Protein AF-A0A946UD25-F1 (afdb_monomer_lite)

Sequence (261 aa):
MRRPYACAVVVLTLLAVSVPAVGLDMLSGDGWRSWRVAAVGNVGDLCCYDWNAGNATRKPCDLDRRSGGYGSAGTPAAAPETMQIYALLDGGKPVRVHTFSASCPVTSTGEIDDLGRIDETDSVAWLQRQVSEEPVLNGQLLAAISVHGGDYSRDVLVRFAEQHESLQTRKDALFWLGQFRGAETMPTLERIAYDDPDGGMRQHALFILSQLPNEAGIDSLIAVVGNRDFRYEDRKNALFWLAQSNSDRALEFLAALLSSD

Radius of gyration: 23.69 Å; chains: 1; bounding box: 84×59×59 Å

Secondary structure (DSSP, 8-state):
--PPPP---------------TTSGGGSSSEEEEEEEEBPTT----EEEEEETTEEEEE-EETTSS---EE--SS-PPPPSEEEEEEEEETTEEEEEEEEETTS-EE-SS-EEEEEE--HHHHHHHHHHHHHH-GGGHHHHHHHHHHB-SHHHHHHHHHHHHH-S-HHHHHHHHHHHHHHHTTTTHHHHHHHHHH-S-HHHHHHHHHHHHT-GGGTTHHHHHHHHH-TTS-HHHHHHHHHHHHH---HHHHHHHHHHHH--

pLDDT: mean 87.09, std 16.41, range [39.62, 98.75]

Foldseek 3Di:
DDDDDDDDDPDPPPPPPPPDLVFQVVLQDAFKEKEKFFWQQQAAQFAFWDDDPLDTHGDAAEQVDPDGDTGDPPDRDHHARMKMKMFGDDSSAGPDIDIGRPPHHYDYPTDYHYPYYDYLLSLLVSLLVNVVVPVVCLLRSLLNLLGHDDDNSVVSLLCQLQPPPDPVSVLSSLLSCLPRPCLVCVVSLLCQLAPPPDPVSVLSSLVSLLPHPPNNSLVSLLVQLVDPVGDPVSNVSSLVSLVVHPDPVSVVSVVVVVVDD

Structure (mmCIF, N/CA/C/O backbone):
data_AF-A0A946UD25-F1
#
_entry.id   AF-A0A946UD25-F1
#
loop_
_atom_site.group_PDB
_atom_site.id
_atom_site.type_symbol
_atom_site.label_atom_id
_atom_site.label_alt_id
_atom_site.label_comp_id
_atom_site.label_asym_id
_atom_site.label_entity_id
_atom_site.label_seq_id
_atom_site.pdbx_PDB_ins_code
_atom_site.Cartn_x
_atom_site.Cartn_y
_atom_site.Cartn_z
_atom_site.occupancy
_atom_site.B_iso_or_equiv
_atom_site.auth_seq_id
_atom_site.auth_comp_id
_atom_site.auth_asym_id
_atom_site.auth_atom_id
_atom_site.pdbx_PDB_model_num
ATOM 1 N N . MET A 1 1 ? -56.905 -47.249 -25.952 1.00 45.22 1 MET A N 1
ATOM 2 C CA . MET A 1 1 ? -56.395 -46.984 -24.588 1.00 45.22 1 MET A CA 1
ATOM 3 C C . MET A 1 1 ? -54.997 -46.385 -24.682 1.00 45.22 1 MET A C 1
ATOM 5 O O . MET A 1 1 ? -54.061 -47.114 -24.972 1.00 45.22 1 MET A O 1
ATOM 9 N N . ARG A 1 2 ? -54.848 -45.070 -24.492 1.00 39.62 2 ARG A N 1
ATOM 10 C CA . ARG A 1 2 ? -53.564 -44.404 -24.212 1.00 39.62 2 ARG A CA 1
ATOM 11 C C . ARG A 1 2 ? -53.866 -43.248 -23.256 1.00 39.62 2 ARG A C 1
ATOM 13 O O . ARG A 1 2 ? -54.681 -42.396 -23.590 1.00 39.62 2 ARG A O 1
ATOM 20 N N . ARG A 1 3 ? -53.300 -43.288 -22.048 1.00 42.22 3 ARG A N 1
ATOM 21 C CA . ARG A 1 3 ? -53.390 -42.204 -21.056 1.00 42.22 3 ARG A CA 1
ATOM 22 C C . ARG A 1 3 ? -52.295 -41.171 -21.361 1.00 42.22 3 ARG A C 1
ATOM 24 O O . ARG A 1 3 ? -51.183 -41.602 -21.662 1.00 42.22 3 ARG A O 1
ATOM 31 N N . PRO A 1 4 ? -52.559 -39.856 -21.288 1.00 52.06 4 PRO A N 1
ATOM 32 C CA . PRO A 1 4 ? -51.501 -38.861 -21.384 1.00 52.06 4 PRO A CA 1
ATOM 33 C C . PRO A 1 4 ? -50.759 -38.757 -20.044 1.00 52.06 4 PRO A C 1
ATOM 35 O O . PRO A 1 4 ? -51.374 -38.744 -18.978 1.00 52.06 4 PRO A O 1
ATOM 38 N N . TYR A 1 5 ? -49.431 -38.713 -20.111 1.00 44.81 5 TYR A N 1
ATOM 39 C CA . TYR A 1 5 ? -48.551 -38.466 -18.972 1.00 44.81 5 TYR A CA 1
ATOM 40 C C . TYR A 1 5 ? -48.483 -36.956 -18.718 1.00 44.81 5 TYR A C 1
ATOM 42 O O . TYR A 1 5 ? -48.176 -36.190 -19.629 1.00 44.81 5 TYR A O 1
ATOM 50 N N . ALA A 1 6 ? -48.779 -36.531 -17.491 1.00 48.28 6 ALA A N 1
ATOM 51 C CA . ALA A 1 6 ? -48.563 -35.161 -17.044 1.00 48.28 6 ALA A CA 1
ATOM 52 C C . ALA A 1 6 ? -47.099 -35.005 -16.597 1.00 48.28 6 ALA A C 1
ATOM 54 O O . ALA A 1 6 ? -46.671 -35.660 -15.647 1.00 48.28 6 ALA A O 1
ATOM 55 N N . CYS A 1 7 ? -46.333 -34.151 -17.279 1.00 43.88 7 CYS A N 1
ATOM 56 C CA . CYS A 1 7 ? -45.024 -33.702 -16.805 1.00 43.88 7 CYS A CA 1
ATOM 57 C C . CYS A 1 7 ? -45.222 -32.726 -15.640 1.00 43.88 7 CYS A C 1
ATOM 59 O O . CYS A 1 7 ? -45.694 -31.608 -15.840 1.00 43.88 7 CYS A O 1
ATOM 61 N N . ALA A 1 8 ? -44.858 -33.140 -14.427 1.00 45.44 8 ALA A N 1
ATOM 62 C CA . ALA A 1 8 ? -44.757 -32.242 -13.286 1.00 45.44 8 ALA A CA 1
ATOM 63 C C . ALA A 1 8 ? -43.457 -31.431 -13.402 1.00 45.44 8 ALA A C 1
ATOM 65 O O . ALA A 1 8 ? -42.362 -31.977 -13.277 1.00 45.44 8 ALA A O 1
ATOM 66 N N . VAL A 1 9 ? -43.577 -30.131 -13.666 1.00 45.50 9 VAL A N 1
ATOM 67 C CA . VAL A 1 9 ? -42.458 -29.186 -13.583 1.00 45.50 9 VAL A CA 1
ATOM 68 C C . VAL A 1 9 ? -42.251 -28.856 -12.106 1.00 45.50 9 VAL A C 1
ATOM 70 O O . VAL A 1 9 ? -43.071 -28.174 -11.496 1.00 45.50 9 VAL A O 1
ATOM 73 N N . VAL A 1 10 ? -41.173 -29.373 -11.517 1.00 44.66 10 VAL A N 1
ATOM 74 C CA . VAL A 1 10 ? -40.739 -28.997 -10.167 1.00 44.66 10 VAL A CA 1
ATOM 75 C C . VAL A 1 10 ? -40.023 -27.654 -10.274 1.00 44.66 10 VAL A C 1
ATOM 77 O O . VAL A 1 10 ? -38.889 -27.580 -10.742 1.00 44.66 10 VAL A O 1
ATOM 80 N N . VAL A 1 11 ? -40.702 -26.580 -9.878 1.00 46.50 11 VAL A N 1
ATOM 81 C CA . VAL A 1 11 ? -40.090 -25.256 -9.731 1.00 46.50 11 VAL A CA 1
ATOM 82 C C . VAL A 1 11 ? -39.302 -25.264 -8.425 1.00 46.50 11 VAL A C 1
ATOM 84 O O . VAL A 1 11 ? -39.875 -25.176 -7.341 1.00 46.50 11 VAL A O 1
ATOM 87 N N . LEU A 1 12 ? -37.983 -25.424 -8.528 1.00 41.00 12 LEU A N 1
ATOM 88 C CA . LEU A 1 12 ? -37.071 -25.293 -7.399 1.00 41.00 12 LEU A CA 1
ATOM 89 C C . LEU A 1 12 ? -36.914 -23.794 -7.094 1.00 41.00 12 LEU A C 1
ATOM 91 O O . LEU A 1 12 ? -36.128 -23.094 -7.729 1.00 41.00 12 LEU A O 1
ATOM 95 N N . THR A 1 13 ? -37.704 -23.271 -6.160 1.00 46.41 13 THR A N 1
ATOM 96 C CA . THR A 1 13 ? -37.487 -21.929 -5.609 1.00 46.41 13 THR A CA 1
ATOM 97 C C . THR A 1 13 ? -36.177 -21.927 -4.830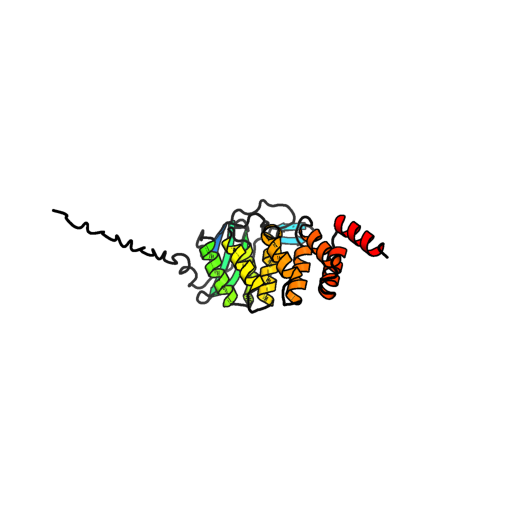 1.00 46.41 13 THR A C 1
ATOM 99 O O . THR A 1 13 ? -36.111 -22.442 -3.714 1.00 46.41 13 THR A O 1
ATOM 102 N N . LEU A 1 14 ? -35.132 -21.355 -5.430 1.00 47.22 14 LEU A N 1
ATOM 103 C CA . LEU A 1 14 ? -33.919 -20.943 -4.731 1.00 47.22 14 LEU A CA 1
ATOM 104 C C . LEU A 1 14 ? -34.317 -19.890 -3.692 1.00 47.22 14 LEU A C 1
ATOM 106 O O . LEU A 1 14 ? -34.532 -18.725 -4.020 1.00 47.22 14 LEU A O 1
ATOM 110 N N . LEU A 1 15 ? -34.459 -20.312 -2.436 1.00 42.50 15 LEU A N 1
ATOM 111 C CA . LEU A 1 15 ? -34.484 -19.391 -1.310 1.00 42.50 15 LEU A CA 1
ATOM 112 C C . LEU A 1 15 ? -33.094 -18.757 -1.238 1.00 42.50 15 LEU A C 1
ATOM 114 O O . LEU A 1 15 ? -32.128 -19.412 -0.851 1.00 42.50 15 LEU A O 1
ATOM 118 N N . ALA A 1 16 ? -32.992 -17.496 -1.653 1.00 49.72 16 ALA A N 1
ATOM 119 C CA . ALA A 1 16 ? -31.838 -16.674 -1.342 1.00 49.72 16 ALA A CA 1
ATOM 120 C C . ALA A 1 16 ? -31.783 -16.540 0.183 1.00 49.72 16 ALA A C 1
ATOM 122 O O . ALA A 1 16 ? -32.554 -15.793 0.783 1.00 49.72 16 ALA A O 1
ATOM 123 N N . VAL A 1 17 ? -30.911 -17.318 0.819 1.00 41.47 17 VAL A N 1
ATOM 124 C CA . VAL A 1 17 ? -30.557 -17.101 2.217 1.00 41.47 17 VAL A CA 1
ATOM 125 C C . VAL A 1 17 ? -29.753 -15.809 2.233 1.00 41.47 17 VAL A C 1
ATOM 127 O O . VAL A 1 17 ? -28.570 -15.798 1.903 1.00 41.47 17 VAL A O 1
ATOM 130 N N . SER A 1 18 ? -30.411 -14.695 2.546 1.00 45.22 18 SER A N 1
ATOM 131 C CA . SER A 1 18 ? -29.722 -13.469 2.919 1.00 45.22 18 SER A CA 1
ATOM 132 C C . SER A 1 18 ? -28.988 -13.761 4.222 1.00 45.22 18 SER A C 1
ATOM 134 O O . SER A 1 18 ? -29.602 -13.778 5.290 1.00 45.22 18 SER A O 1
ATOM 136 N N . VAL A 1 19 ? -27.690 -14.049 4.133 1.00 48.75 19 VAL A N 1
ATOM 137 C CA . VAL A 1 19 ? -26.807 -13.957 5.294 1.00 48.75 19 VAL A CA 1
ATOM 138 C C . VAL A 1 19 ? -26.926 -12.502 5.746 1.00 48.75 19 VAL A C 1
ATOM 140 O O . VAL A 1 19 ? -26.625 -11.610 4.948 1.00 48.75 19 VAL A O 1
ATOM 143 N N . PRO A 1 20 ? -27.467 -12.213 6.941 1.00 42.75 20 PRO A N 1
ATOM 144 C CA . PRO A 1 20 ? -27.492 -10.841 7.403 1.00 42.75 20 PRO A CA 1
ATOM 145 C C . PRO A 1 20 ? -26.036 -10.379 7.502 1.00 42.75 20 PRO A C 1
ATOM 147 O O . PRO A 1 20 ? -25.153 -11.178 7.814 1.00 42.75 20 PRO A O 1
ATOM 150 N N . ALA A 1 21 ? -25.768 -9.108 7.224 1.00 51.59 21 ALA A N 1
ATOM 151 C CA . ALA A 1 21 ? -24.471 -8.493 7.483 1.00 51.59 21 ALA A CA 1
ATOM 152 C C . ALA A 1 21 ? -24.261 -8.380 9.007 1.00 51.59 21 ALA A C 1
ATOM 154 O O . ALA A 1 21 ? -24.274 -7.294 9.568 1.00 51.59 21 ALA A O 1
ATOM 155 N N . VAL A 1 22 ? -24.144 -9.514 9.703 1.00 49.34 22 VAL A N 1
ATOM 156 C CA . VAL A 1 22 ? -24.097 -9.593 11.172 1.00 49.34 22 VAL A CA 1
ATOM 157 C C . VAL A 1 22 ? -22.776 -9.022 11.723 1.00 49.34 22 VAL A C 1
ATOM 159 O O . VAL A 1 22 ? -22.654 -8.788 12.919 1.00 49.34 22 VAL A O 1
ATOM 162 N N . GLY A 1 23 ? -21.788 -8.735 10.872 1.00 52.66 23 GLY A N 1
ATOM 163 C CA . GLY A 1 23 ? -20.449 -8.330 11.300 1.00 52.66 23 GLY A CA 1
ATOM 164 C C . GLY A 1 23 ? -20.193 -6.830 11.493 1.00 52.66 23 GLY A C 1
ATOM 165 O O . GLY A 1 23 ? -19.137 -6.490 12.010 1.00 52.66 23 GLY A O 1
ATOM 166 N N . LEU A 1 24 ? -21.077 -5.913 11.073 1.00 61.50 24 LEU A N 1
ATOM 167 C CA . LEU A 1 24 ? -20.694 -4.489 10.954 1.00 61.50 24 LEU A CA 1
ATOM 168 C C . LEU A 1 24 ? -21.528 -3.497 11.768 1.00 61.50 24 LEU A C 1
ATOM 170 O O . LEU A 1 24 ? -21.077 -2.368 11.945 1.00 61.50 24 LEU A O 1
ATOM 174 N N . ASP A 1 25 ? -22.662 -3.906 12.341 1.00 68.19 25 ASP A N 1
ATOM 175 C CA . ASP A 1 25 ? -23.406 -3.058 13.290 1.00 68.19 25 ASP A CA 1
ATOM 176 C C . ASP A 1 25 ? -22.545 -2.704 14.520 1.00 68.19 25 ASP A C 1
ATOM 178 O O . ASP A 1 25 ? -22.686 -1.642 15.112 1.00 68.19 25 ASP A O 1
ATOM 182 N N . MET A 1 26 ? -21.569 -3.547 14.871 1.00 69.81 26 MET A N 1
ATOM 183 C CA . MET A 1 26 ? -20.603 -3.263 15.940 1.00 69.81 26 MET A CA 1
ATOM 184 C C . MET A 1 26 ? -19.639 -2.103 15.628 1.00 69.81 26 MET A C 1
ATOM 186 O O . MET A 1 26 ? -19.048 -1.534 16.544 1.00 69.81 26 MET A O 1
ATOM 190 N N . LEU A 1 27 ? -19.510 -1.715 14.355 1.00 79.69 27 LEU A N 1
ATOM 191 C CA . LEU A 1 27 ? -18.702 -0.576 13.907 1.00 79.69 27 LEU A CA 1
ATOM 192 C C . LEU A 1 27 ? -19.533 0.705 13.731 1.00 79.69 27 LEU A C 1
ATOM 194 O O . LEU A 1 27 ? -19.038 1.675 13.168 1.00 79.69 27 LEU A O 1
ATOM 198 N N . SER A 1 28 ? -20.787 0.740 14.193 1.00 78.69 28 SER A N 1
ATOM 199 C CA . SER A 1 28 ? -21.616 1.952 14.134 1.00 78.69 28 SER A CA 1
ATOM 200 C C . SER A 1 28 ? -21.524 2.832 15.388 1.00 78.69 28 SER A C 1
ATOM 202 O O . SER A 1 28 ? -22.148 3.889 15.428 1.00 78.69 28 SER A O 1
ATOM 204 N N . GLY A 1 29 ? -20.820 2.384 16.434 1.00 82.69 29 GLY A N 1
ATOM 205 C CA . GLY A 1 29 ? -20.653 3.121 17.692 1.00 82.69 29 GLY A CA 1
ATOM 206 C C . GLY A 1 29 ? -19.419 4.026 17.716 1.00 82.69 29 GLY A C 1
ATOM 207 O O . GLY A 1 29 ? -18.516 3.874 16.899 1.00 82.69 29 GLY A O 1
ATOM 208 N N . ASP A 1 30 ? -19.365 4.930 18.695 1.00 92.88 30 ASP A N 1
ATOM 209 C CA . ASP A 1 30 ? -18.246 5.863 18.879 1.00 92.88 30 ASP A CA 1
ATOM 210 C C . ASP A 1 30 ? -17.103 5.254 19.704 1.00 92.88 30 ASP A C 1
ATOM 212 O O . ASP A 1 30 ? -17.296 4.327 20.503 1.00 92.88 30 ASP A O 1
ATOM 216 N N . GLY A 1 31 ? -15.912 5.835 19.567 1.00 94.75 31 GLY A N 1
ATOM 217 C CA . GLY A 1 31 ? -14.721 5.488 20.341 1.00 94.75 31 GLY A CA 1
ATOM 218 C C . GLY A 1 31 ? -13.809 4.487 19.635 1.00 94.75 31 GLY A C 1
ATOM 219 O O . GLY A 1 31 ? -13.976 4.188 18.453 1.00 94.75 31 GLY A O 1
ATOM 220 N N . TRP A 1 32 ? -12.796 3.997 20.350 1.00 96.44 32 TRP A N 1
ATOM 221 C CA . TRP A 1 32 ? -11.871 3.017 19.791 1.00 96.44 32 TRP A CA 1
ATOM 222 C C . TRP A 1 32 ? -12.552 1.660 19.638 1.00 96.44 32 TRP A C 1
ATOM 224 O O . TRP A 1 32 ? -13.138 1.130 20.583 1.00 96.44 32 TRP A O 1
ATOM 234 N N . ARG A 1 33 ? -12.446 1.097 18.438 1.00 96.12 33 ARG A N 1
ATOM 235 C CA . ARG A 1 33 ? -12.761 -0.294 18.130 1.00 96.12 33 ARG A CA 1
ATOM 236 C C . ARG A 1 33 ? -11.527 -0.986 17.601 1.00 96.12 33 ARG A C 1
ATOM 238 O O . ARG A 1 33 ? -10.736 -0.377 16.876 1.00 96.12 33 ARG A O 1
ATOM 245 N N . SER A 1 34 ? -11.379 -2.258 17.939 1.00 96.44 34 SER A N 1
ATOM 246 C CA . SER A 1 34 ? -10.346 -3.096 17.349 1.00 96.44 34 SER A CA 1
ATOM 247 C C . SER A 1 34 ? -10.891 -4.434 16.893 1.00 96.44 34 SER A C 1
ATOM 249 O O . SER A 1 34 ? -11.839 -4.949 17.471 1.00 96.44 34 SER A O 1
ATOM 251 N N . TRP A 1 35 ? -10.300 -4.996 15.843 1.00 96.94 35 TRP A N 1
ATOM 252 C CA . TRP A 1 35 ? -10.585 -6.366 15.423 1.00 96.94 35 TRP A CA 1
ATOM 253 C C . TRP A 1 35 ? -9.377 -7.017 14.750 1.00 96.94 35 TRP A C 1
ATOM 255 O O . TRP A 1 35 ? -8.462 -6.339 14.268 1.00 96.94 35 TRP A O 1
ATOM 265 N N . ARG A 1 36 ? -9.378 -8.351 14.733 1.00 97.06 36 ARG A N 1
ATOM 266 C CA . ARG A 1 36 ? -8.340 -9.196 14.137 1.00 97.06 36 ARG A CA 1
ATOM 267 C C . ARG A 1 36 ? -8.803 -9.833 12.843 1.00 97.06 36 ARG A C 1
ATOM 269 O O . ARG A 1 36 ? -9.930 -10.316 12.753 1.00 97.06 36 ARG A O 1
ATOM 276 N N . VAL A 1 37 ? -7.875 -9.919 11.899 1.00 96.62 37 VAL A N 1
ATOM 277 C CA . VAL A 1 37 ? -8.041 -10.562 10.588 1.00 96.62 37 VAL A CA 1
ATOM 278 C C . VAL A 1 37 ? -6.825 -11.428 10.277 1.00 96.62 37 VAL A C 1
ATOM 280 O O . VAL A 1 37 ? -5.738 -11.169 10.805 1.00 96.62 37 VAL A O 1
ATOM 283 N N . ALA A 1 38 ? -6.972 -12.455 9.435 1.00 96.25 38 ALA A N 1
ATOM 284 C CA . ALA A 1 38 ? -5.803 -13.151 8.905 1.00 96.25 38 ALA A CA 1
ATOM 285 C C . ALA A 1 38 ? -4.925 -12.190 8.096 1.00 96.25 38 ALA A C 1
ATOM 287 O O . ALA A 1 38 ? -5.423 -11.328 7.367 1.00 96.25 38 ALA A O 1
ATOM 288 N N . ALA A 1 39 ? -3.614 -12.357 8.219 1.00 94.12 39 ALA A N 1
ATOM 289 C CA . ALA A 1 39 ? -2.636 -11.581 7.476 1.00 94.12 39 ALA A CA 1
ATOM 290 C C . ALA A 1 39 ? -2.388 -12.149 6.068 1.00 94.12 39 ALA A C 1
ATOM 292 O O . ALA A 1 39 ? -2.510 -13.353 5.831 1.00 94.12 39 ALA A O 1
ATOM 293 N N . VAL A 1 40 ? -1.976 -11.294 5.130 1.00 91.69 40 VAL A N 1
ATOM 294 C CA . VAL A 1 40 ? -1.346 -11.738 3.877 1.00 91.69 40 VAL A CA 1
ATOM 295 C C . VAL A 1 40 ? 0.029 -12.344 4.178 1.00 91.69 40 VAL A C 1
ATOM 297 O O . VAL A 1 40 ? 0.790 -11.804 4.975 1.00 91.69 40 VAL A O 1
ATOM 300 N N . GLY A 1 41 ? 0.376 -13.457 3.526 1.00 82.12 41 GLY A N 1
ATOM 301 C CA . GLY A 1 41 ? 1.548 -14.263 3.900 1.00 82.12 41 GLY A CA 1
ATOM 302 C C . GLY A 1 41 ? 2.909 -13.558 3.823 1.00 82.12 41 GLY A C 1
ATOM 303 O O . GLY A 1 41 ? 3.848 -13.994 4.480 1.00 82.12 41 GLY A O 1
ATOM 304 N N . ASN A 1 42 ? 3.019 -12.466 3.060 1.00 76.00 42 ASN A N 1
ATOM 305 C CA . ASN A 1 42 ? 4.266 -11.714 2.877 1.00 76.00 42 ASN A CA 1
ATOM 306 C C . ASN A 1 42 ? 4.336 -10.433 3.720 1.00 76.00 42 ASN A C 1
ATOM 308 O O . ASN A 1 42 ? 5.232 -9.614 3.510 1.00 76.00 42 ASN A O 1
ATOM 312 N N . VAL A 1 43 ? 3.392 -10.213 4.639 1.00 82.50 43 VAL A N 1
ATOM 313 C CA . VAL A 1 43 ? 3.478 -9.052 5.524 1.00 82.50 43 VAL A CA 1
ATOM 314 C C . VAL A 1 43 ? 4.580 -9.286 6.561 1.00 82.50 43 VAL A C 1
ATOM 316 O O . VAL A 1 43 ? 4.655 -10.342 7.188 1.00 82.50 43 VAL A O 1
ATOM 319 N N . GLY A 1 44 ? 5.476 -8.312 6.719 1.00 81.69 44 GLY A N 1
ATOM 320 C CA . GLY A 1 44 ? 6.444 -8.312 7.817 1.00 81.69 44 GLY A CA 1
ATOM 321 C C . GLY A 1 44 ? 5.771 -8.009 9.158 1.00 81.69 44 GLY A C 1
ATOM 322 O O . GLY A 1 44 ? 4.592 -7.664 9.212 1.00 81.69 44 GLY A O 1
ATOM 323 N N . ASP A 1 45 ? 6.525 -8.087 10.255 1.00 83.56 45 ASP A N 1
ATOM 324 C CA . ASP A 1 45 ? 6.021 -7.644 11.559 1.00 83.56 45 ASP A CA 1
ATOM 325 C C . ASP A 1 45 ? 5.886 -6.111 11.575 1.00 83.56 45 ASP A C 1
ATOM 327 O O . ASP A 1 45 ? 6.877 -5.384 11.665 1.00 83.56 45 ASP A O 1
ATOM 331 N N . LEU A 1 46 ? 4.656 -5.613 11.431 1.00 87.56 46 LEU A N 1
ATOM 332 C CA . LEU A 1 46 ? 4.343 -4.187 11.350 1.00 87.56 46 LEU A CA 1
ATOM 333 C C . LEU A 1 46 ? 4.108 -3.614 12.748 1.00 87.56 46 LEU A C 1
ATOM 335 O O . LEU A 1 46 ? 2.966 -3.429 13.168 1.00 87.56 46 LEU A O 1
ATOM 339 N N . CYS A 1 47 ? 5.197 -3.316 13.456 1.00 89.25 47 CYS A N 1
ATOM 340 C CA . CYS A 1 47 ? 5.164 -2.655 14.762 1.00 89.25 47 CYS A CA 1
ATOM 341 C C . CYS A 1 47 ? 5.823 -1.269 14.738 1.00 89.25 47 CYS A C 1
ATOM 343 O O . CYS A 1 47 ? 6.320 -0.791 13.717 1.00 89.25 47 CYS A O 1
ATOM 345 N N . CYS A 1 48 ? 5.817 -0.610 15.897 1.00 88.38 48 CYS A N 1
ATOM 346 C CA . CYS A 1 48 ? 6.457 0.679 16.107 1.00 88.38 48 CYS A CA 1
ATOM 347 C C . CYS A 1 48 ? 7.854 0.501 16.696 1.00 88.38 48 CYS A C 1
ATOM 349 O O . CYS A 1 48 ? 8.073 -0.309 17.601 1.00 88.38 48 CYS A O 1
ATOM 351 N N . TYR A 1 49 ? 8.794 1.300 16.198 1.00 86.06 49 TYR A N 1
ATOM 352 C CA . TYR A 1 49 ? 10.199 1.227 16.582 1.00 86.06 49 TYR A CA 1
ATOM 353 C C . TYR A 1 49 ? 10.760 2.617 16.884 1.00 86.06 49 TYR A C 1
ATOM 355 O O . TYR A 1 49 ? 10.336 3.615 16.298 1.00 86.06 49 TYR A O 1
ATOM 363 N N . ASP A 1 50 ? 11.723 2.673 17.799 1.00 84.25 50 ASP A N 1
ATOM 364 C CA . ASP A 1 50 ? 12.647 3.794 17.936 1.00 84.25 50 ASP A CA 1
ATOM 365 C C . ASP A 1 50 ? 13.922 3.488 17.153 1.00 84.25 50 ASP A C 1
ATOM 367 O O . ASP A 1 50 ? 14.577 2.468 17.385 1.00 84.25 50 ASP A O 1
ATOM 371 N N . TRP A 1 51 ? 14.264 4.386 16.231 1.00 81.19 51 TRP A N 1
ATOM 372 C CA . TRP A 1 51 ? 15.435 4.269 15.371 1.00 81.19 51 TRP A CA 1
ATOM 373 C C . TRP A 1 51 ? 16.547 5.167 15.900 1.00 81.19 51 TRP A C 1
ATOM 375 O O . TRP A 1 51 ? 16.434 6.389 15.850 1.00 81.19 51 TRP A O 1
ATOM 385 N N . ASN A 1 52 ? 17.629 4.564 16.390 1.00 80.94 52 ASN A N 1
ATOM 386 C CA . ASN A 1 52 ? 18.775 5.283 16.940 1.00 80.94 52 ASN A CA 1
ATOM 387 C C . ASN A 1 52 ? 20.074 4.695 16.388 1.00 80.94 52 ASN A C 1
ATOM 389 O O . ASN A 1 52 ? 20.396 3.543 16.664 1.00 80.94 52 ASN A O 1
ATOM 393 N N . ALA A 1 53 ? 20.827 5.495 15.624 1.00 79.00 53 ALA A N 1
ATOM 394 C CA . ALA A 1 53 ? 22.147 5.132 15.089 1.00 79.00 53 ALA A CA 1
ATOM 395 C C . ALA A 1 53 ? 22.193 3.750 14.391 1.00 79.00 53 ALA A C 1
ATOM 397 O O . ALA A 1 53 ? 23.124 2.975 14.587 1.00 79.00 53 ALA A O 1
ATOM 398 N N . GLY A 1 54 ? 21.166 3.431 13.594 1.00 74.19 54 GLY A N 1
ATOM 399 C CA . GLY A 1 54 ? 21.059 2.156 12.872 1.00 74.19 54 GLY A CA 1
ATOM 400 C C . GLY A 1 54 ? 20.506 0.987 13.695 1.00 74.19 54 GLY A C 1
ATOM 401 O O . GLY A 1 54 ? 20.272 -0.077 13.131 1.00 74.19 54 GLY A O 1
ATOM 402 N N . ASN A 1 55 ? 20.248 1.172 14.993 1.00 78.12 55 ASN A N 1
ATOM 403 C CA . ASN A 1 55 ? 19.549 0.194 15.820 1.00 78.12 55 ASN A CA 1
ATOM 404 C C . ASN A 1 55 ? 18.043 0.492 15.872 1.00 78.12 55 ASN A C 1
ATOM 406 O O . ASN A 1 55 ? 17.640 1.651 16.008 1.00 78.12 55 ASN A O 1
ATOM 410 N N . ALA A 1 56 ? 17.231 -0.562 15.803 1.00 82.00 56 ALA A N 1
ATOM 411 C CA . ALA A 1 56 ? 15.777 -0.490 15.866 1.00 82.00 56 ALA A CA 1
ATOM 412 C C . ALA A 1 56 ? 15.277 -1.200 17.126 1.00 82.00 56 ALA A C 1
ATOM 414 O O . ALA A 1 56 ? 15.381 -2.421 17.245 1.00 82.00 56 ALA A O 1
ATOM 415 N N . THR A 1 57 ? 14.699 -0.445 18.057 1.00 83.62 57 THR A N 1
ATOM 416 C CA . THR A 1 57 ? 14.130 -1.006 19.290 1.00 83.62 57 THR A CA 1
ATOM 417 C C . THR A 1 57 ? 12.612 -0.961 19.219 1.00 83.62 57 THR A C 1
ATOM 419 O O . THR A 1 57 ? 12.037 0.110 19.034 1.00 83.62 57 THR A O 1
ATOM 422 N N . ARG A 1 58 ? 11.951 -2.116 19.371 1.00 84.88 58 ARG A N 1
ATOM 423 C CA . ARG A 1 58 ? 10.483 -2.198 19.397 1.00 84.88 58 ARG A CA 1
ATOM 424 C C . ARG A 1 58 ? 9.938 -1.415 20.589 1.00 84.88 58 ARG A C 1
ATOM 426 O O . ARG A 1 58 ? 10.414 -1.585 21.710 1.00 84.88 58 ARG A O 1
ATOM 433 N N . LYS A 1 59 ? 8.907 -0.610 20.349 1.00 88.31 59 LYS A N 1
ATOM 434 C CA . LYS A 1 59 ? 8.174 0.144 21.370 1.00 88.31 59 LYS A CA 1
ATOM 435 C C . LYS A 1 59 ? 6.663 -0.032 21.200 1.00 88.31 59 LYS A C 1
ATOM 437 O O . LYS A 1 59 ? 6.224 -0.456 20.129 1.00 88.31 59 LYS A O 1
ATOM 442 N N . PRO A 1 60 ? 5.855 0.310 22.218 1.00 91.06 60 PRO A N 1
ATOM 443 C CA . PRO A 1 60 ? 4.413 0.368 22.049 1.00 91.06 60 PRO A CA 1
ATOM 444 C C . PRO A 1 60 ? 3.995 1.349 20.950 1.00 91.06 60 PRO A C 1
ATOM 446 O O . PRO A 1 60 ? 4.559 2.440 20.824 1.00 91.06 60 PRO A O 1
ATOM 449 N N . CYS A 1 61 ? 2.999 0.956 20.161 1.00 91.38 61 CYS A N 1
ATOM 450 C CA . CYS A 1 61 ? 2.355 1.826 19.191 1.00 91.38 61 CYS A CA 1
ATOM 451 C C . CYS A 1 61 ? 1.317 2.715 19.877 1.00 91.38 61 CYS A C 1
ATOM 453 O O . CYS A 1 61 ? 0.368 2.225 20.483 1.00 91.38 61 CYS A O 1
ATOM 455 N N . ASP A 1 62 ? 1.497 4.028 19.773 1.00 92.75 62 ASP A N 1
ATOM 456 C CA . ASP A 1 62 ? 0.589 5.016 20.350 1.00 92.75 62 ASP A CA 1
ATOM 457 C C . ASP A 1 62 ? -0.565 5.306 19.384 1.00 92.75 62 ASP A C 1
ATOM 459 O O . ASP A 1 62 ? -0.353 5.917 18.335 1.00 92.75 62 ASP A O 1
ATOM 463 N N . LEU A 1 63 ? -1.775 4.865 19.738 1.00 93.31 63 LEU A N 1
ATOM 464 C CA . LEU A 1 63 ? -2.979 5.053 18.922 1.00 93.31 63 LEU A CA 1
ATOM 465 C C . LEU A 1 63 ? -3.470 6.509 18.923 1.00 93.31 63 LEU A C 1
ATOM 467 O O . LEU A 1 63 ? -4.184 6.940 18.012 1.00 93.31 63 LEU A O 1
ATOM 471 N N . ASP A 1 64 ? -3.102 7.302 19.932 1.00 91.38 64 ASP A N 1
ATOM 472 C CA . ASP A 1 64 ? -3.588 8.673 20.075 1.00 91.38 64 ASP A CA 1
ATOM 473 C C . ASP A 1 64 ? -2.787 9.687 19.262 1.00 91.38 64 ASP A C 1
ATOM 475 O O . ASP A 1 64 ? -3.253 10.802 18.998 1.00 91.38 64 ASP A O 1
ATOM 479 N N . ARG A 1 65 ? -1.594 9.293 18.812 1.00 84.69 65 ARG A N 1
ATOM 480 C CA . ARG A 1 65 ? -0.725 10.128 17.989 1.00 84.69 65 ARG A CA 1
ATOM 481 C C . ARG A 1 65 ? -0.897 9.833 16.507 1.00 84.69 65 ARG A C 1
ATOM 483 O O . ARG A 1 65 ? -0.953 8.698 16.056 1.00 84.69 65 ARG A O 1
ATOM 490 N N . ARG A 1 66 ? -0.888 10.908 15.714 1.00 65.31 66 ARG A N 1
ATOM 491 C CA . ARG A 1 66 ? -0.935 10.836 14.245 1.00 65.31 66 ARG A CA 1
ATOM 492 C C . ARG A 1 66 ? 0.372 10.357 13.598 1.00 65.31 66 ARG A C 1
ATOM 494 O O . ARG A 1 66 ? 0.400 10.227 12.380 1.00 65.31 66 ARG A O 1
ATOM 501 N N . SER A 1 67 ? 1.452 10.121 14.348 1.00 51.97 67 SER A N 1
ATOM 502 C CA . SER A 1 67 ? 2.751 9.837 13.736 1.00 51.97 67 SER A CA 1
ATOM 503 C C . SER A 1 67 ? 3.708 9.009 14.595 1.00 51.97 67 SER A C 1
ATOM 505 O O . SER A 1 67 ? 4.107 9.372 15.699 1.00 51.97 67 SER A O 1
ATOM 507 N N . GLY A 1 68 ? 4.157 7.923 13.983 1.00 49.06 68 GLY A N 1
ATOM 508 C CA . GLY A 1 68 ? 5.388 7.201 14.255 1.00 49.06 68 GLY A CA 1
ATOM 509 C C . GLY A 1 68 ? 5.602 6.279 13.061 1.00 49.06 68 GLY A C 1
ATOM 510 O O . GLY A 1 68 ? 4.637 5.670 12.605 1.00 49.06 68 GLY A O 1
ATOM 511 N N . GLY A 1 69 ? 6.811 6.230 12.496 1.00 52.72 69 GLY A N 1
ATOM 512 C CA . GLY A 1 69 ? 7.107 5.266 11.435 1.00 52.72 69 GLY A CA 1
ATOM 513 C C . GLY A 1 69 ? 6.746 3.863 11.924 1.00 52.72 69 GLY A C 1
ATOM 514 O O . GLY A 1 69 ? 7.268 3.423 12.949 1.00 52.72 69 GLY A O 1
ATOM 515 N N . TYR A 1 70 ? 5.818 3.208 11.233 1.00 58.16 70 TYR A N 1
ATOM 516 C CA . TYR A 1 70 ? 5.481 1.809 11.453 1.00 58.16 70 TYR A CA 1
ATOM 517 C C . TYR A 1 70 ? 6.003 1.018 10.258 1.00 58.16 70 TYR A C 1
ATOM 519 O O . TYR A 1 70 ? 6.001 1.502 9.126 1.00 58.16 70 TYR A O 1
ATOM 527 N N . GLY A 1 71 ? 6.527 -0.165 10.524 1.00 63.03 71 GLY A N 1
ATOM 528 C CA . GLY A 1 71 ? 7.212 -0.980 9.532 1.00 63.03 71 GLY A CA 1
ATOM 529 C C . GLY A 1 71 ? 7.930 -2.121 10.227 1.00 63.03 71 GLY A C 1
ATOM 530 O O . GLY A 1 71 ? 7.857 -2.243 11.445 1.00 63.03 71 GLY A O 1
ATOM 531 N N . SER A 1 72 ? 8.640 -2.947 9.475 1.00 57.78 72 SER A N 1
ATOM 532 C CA . SER A 1 72 ? 9.468 -4.000 10.055 1.00 57.78 72 SER A CA 1
ATOM 533 C C . SER A 1 72 ? 10.868 -3.469 10.361 1.00 57.78 72 SER A C 1
ATOM 535 O O . SER A 1 72 ? 11.533 -2.932 9.471 1.00 57.78 72 SER A O 1
ATOM 537 N N . ALA A 1 73 ? 11.365 -3.659 11.586 1.00 54.94 73 ALA A N 1
ATOM 538 C CA . ALA A 1 73 ? 12.811 -3.638 11.804 1.00 54.94 73 ALA A CA 1
ATOM 539 C C . ALA A 1 73 ? 13.402 -4.799 11.000 1.00 54.94 73 ALA A C 1
ATOM 541 O O . ALA A 1 73 ? 12.942 -5.915 11.185 1.00 54.94 73 ALA A O 1
ATOM 542 N N . GLY A 1 74 ? 14.350 -4.536 10.094 1.00 53.00 74 GLY A N 1
ATOM 543 C CA . GLY A 1 74 ? 14.822 -5.434 9.023 1.00 53.00 74 GLY A CA 1
ATOM 544 C C . GLY A 1 74 ? 15.396 -6.812 9.402 1.00 53.00 74 GLY A C 1
ATOM 545 O O . GLY A 1 74 ? 16.125 -7.398 8.608 1.00 53.00 74 GLY A O 1
ATOM 546 N N . THR A 1 75 ? 15.101 -7.352 10.581 1.00 48.59 75 THR A N 1
ATOM 547 C CA . THR A 1 75 ? 15.163 -8.785 10.860 1.00 48.59 75 THR A CA 1
ATOM 548 C C . THR A 1 75 ? 13.854 -9.453 10.421 1.00 48.59 75 THR A C 1
ATOM 550 O O . THR A 1 75 ? 12.778 -8.902 10.655 1.00 48.59 75 THR A O 1
ATOM 553 N N . PRO A 1 76 ? 13.890 -10.652 9.811 1.00 52.22 76 PRO A N 1
ATOM 554 C CA . PRO A 1 76 ? 12.676 -11.404 9.528 1.00 52.22 76 PRO A CA 1
ATOM 555 C C . PRO A 1 76 ? 12.085 -11.893 10.854 1.00 52.22 76 PRO A C 1
ATOM 557 O O . PRO A 1 76 ? 12.374 -12.990 11.328 1.00 52.22 76 PRO A O 1
ATOM 560 N N . ALA A 1 77 ? 11.276 -11.054 11.496 1.00 57.03 77 ALA A N 1
ATOM 561 C CA . ALA A 1 77 ? 10.259 -11.552 12.399 1.00 57.03 77 ALA A CA 1
ATOM 562 C C . ALA A 1 77 ? 9.354 -12.483 11.580 1.00 57.03 77 ALA A C 1
ATOM 564 O O . ALA A 1 77 ? 9.071 -12.201 10.413 1.00 57.03 77 ALA A O 1
ATOM 565 N N . ALA A 1 78 ? 8.954 -13.615 12.165 1.00 64.62 78 ALA A N 1
ATOM 566 C CA . ALA A 1 78 ? 7.985 -14.495 11.524 1.00 64.62 78 ALA A CA 1
ATOM 567 C C . ALA A 1 78 ? 6.778 -13.655 11.086 1.00 64.62 78 ALA A C 1
ATOM 569 O O . ALA A 1 78 ? 6.298 -12.832 11.872 1.00 64.62 78 ALA A O 1
ATOM 570 N N . ALA A 1 79 ? 6.340 -13.832 9.835 1.00 72.25 79 ALA A N 1
ATOM 571 C CA . ALA A 1 79 ? 5.171 -13.134 9.319 1.00 72.25 79 ALA A CA 1
ATOM 572 C C . ALA A 1 79 ? 4.014 -13.330 10.313 1.00 72.25 79 ALA A C 1
ATOM 574 O O . ALA A 1 79 ? 3.775 -14.467 10.744 1.00 72.25 79 ALA A O 1
ATOM 575 N N . PRO A 1 80 ? 3.342 -12.255 10.753 1.00 79.94 80 PRO A N 1
ATOM 576 C CA . PRO A 1 80 ? 2.253 -12.392 11.697 1.00 79.94 80 PRO A CA 1
ATOM 577 C C . PRO A 1 80 ? 1.149 -13.229 11.054 1.00 79.94 80 PRO A C 1
ATOM 579 O O . PRO A 1 80 ? 0.791 -13.016 9.903 1.00 79.94 80 PRO A O 1
ATOM 582 N N . GLU A 1 81 ? 0.567 -14.164 11.801 1.00 87.25 81 GLU A N 1
ATOM 583 C CA . GLU A 1 81 ? -0.606 -14.905 11.314 1.00 87.25 81 GLU A CA 1
ATOM 584 C C . GLU A 1 81 ? -1.847 -14.005 11.245 1.00 87.25 81 GLU A C 1
ATOM 586 O O . GLU A 1 81 ? -2.772 -14.247 10.467 1.00 87.25 81 GLU A O 1
ATOM 591 N N . THR A 1 82 ? -1.880 -12.965 12.085 1.00 94.38 82 THR A N 1
ATOM 592 C CA . THR A 1 82 ? -3.012 -12.047 12.200 1.00 94.38 82 THR A CA 1
ATOM 593 C C . THR A 1 82 ? -2.570 -10.596 12.328 1.00 94.38 82 THR A C 1
ATOM 595 O O . THR A 1 82 ? -1.612 -10.269 13.036 1.00 94.38 82 THR A O 1
ATOM 598 N N . MET A 1 83 ? -3.327 -9.725 11.669 1.00 95.44 83 MET A N 1
ATOM 599 C CA . MET A 1 83 ? -3.232 -8.277 11.811 1.00 95.44 83 MET A CA 1
ATOM 600 C C . MET A 1 83 ? -4.326 -7.796 12.758 1.00 95.44 83 MET A C 1
ATOM 602 O O . MET A 1 83 ? -5.427 -8.349 12.772 1.00 95.44 83 MET A O 1
ATOM 606 N N . GLN A 1 84 ? -4.025 -6.762 13.535 1.00 96.56 84 GLN A N 1
ATOM 607 C CA . GLN A 1 84 ? -4.989 -6.049 14.358 1.00 96.56 84 GLN A CA 1
ATOM 608 C C . GLN A 1 84 ? -5.220 -4.666 13.758 1.00 96.56 84 GLN A C 1
ATOM 610 O O . GLN A 1 84 ? -4.279 -3.901 13.523 1.00 96.56 84 GLN A O 1
ATOM 615 N N . ILE A 1 85 ? -6.487 -4.354 13.528 1.00 96.44 85 ILE A N 1
ATOM 616 C CA . ILE A 1 85 ? -6.938 -3.060 13.033 1.00 96.44 85 ILE A CA 1
ATOM 617 C C . ILE A 1 85 ? -7.543 -2.314 14.209 1.00 96.44 85 ILE A C 1
ATOM 619 O O . ILE A 1 85 ? -8.294 -2.894 14.992 1.00 96.44 85 ILE A O 1
ATOM 623 N N . TYR A 1 86 ? -7.195 -1.040 14.329 1.00 96.31 86 TYR A N 1
ATOM 624 C CA . TYR A 1 86 ? -7.723 -0.119 15.322 1.00 96.31 86 TYR A CA 1
ATOM 625 C C . TYR A 1 86 ? -8.361 1.050 14.591 1.00 96.31 86 TYR A C 1
ATOM 627 O O . TYR A 1 86 ? -7.690 1.720 13.803 1.00 96.31 86 TYR A O 1
ATOM 635 N N . ALA A 1 87 ? -9.630 1.321 14.868 1.00 95.62 87 ALA A N 1
ATOM 636 C CA . ALA A 1 87 ? -10.347 2.457 14.319 1.00 95.62 87 ALA A CA 1
ATOM 637 C C . ALA A 1 87 ? -10.910 3.311 15.455 1.00 95.62 87 ALA A C 1
ATOM 639 O O . ALA A 1 87 ? -11.608 2.802 16.328 1.00 95.62 87 ALA A O 1
ATOM 640 N N . LEU A 1 88 ? -10.608 4.608 15.442 1.00 95.50 88 LEU A N 1
ATOM 641 C CA . LEU A 1 88 ? -11.324 5.576 16.267 1.00 95.50 88 LEU A CA 1
ATOM 642 C C . LEU A 1 88 ? -12.535 6.030 15.467 1.00 95.50 88 LEU A C 1
ATOM 644 O O . LEU A 1 88 ? -12.360 6.616 14.395 1.00 95.50 88 LEU A O 1
ATOM 648 N N . LEU A 1 89 ? -13.726 5.737 15.975 1.00 94.75 89 LEU A N 1
ATOM 649 C CA . LEU A 1 89 ? -14.985 5.997 15.293 1.00 94.75 89 LEU A CA 1
ATOM 650 C C . LEU A 1 89 ? -15.717 7.201 15.900 1.00 94.75 89 LEU A C 1
ATOM 652 O O . LEU A 1 89 ? -15.708 7.391 17.118 1.00 94.75 89 LEU A O 1
ATOM 656 N N . ASP A 1 90 ? -16.350 7.985 15.033 1.00 93.38 90 ASP A N 1
ATOM 657 C CA . ASP A 1 90 ? -17.266 9.084 15.355 1.00 93.38 90 ASP A CA 1
ATOM 658 C C . ASP A 1 90 ? -18.500 8.958 14.447 1.00 93.38 90 ASP A C 1
ATOM 660 O O . ASP A 1 90 ? -18.397 9.047 13.221 1.00 93.38 90 ASP A O 1
ATOM 664 N N . GLY A 1 91 ? -19.655 8.625 15.020 1.00 88.75 91 GLY A N 1
ATOM 665 C CA . GLY A 1 91 ? -20.881 8.315 14.285 1.00 88.75 91 GLY A CA 1
ATOM 666 C C . GLY A 1 91 ? -20.745 7.113 13.344 1.00 88.75 91 GLY A C 1
ATOM 667 O O . GLY A 1 91 ? -21.337 7.111 12.265 1.00 88.75 91 GLY A O 1
ATOM 668 N N . GLY A 1 92 ? -19.916 6.127 13.706 1.00 85.81 92 GLY A N 1
ATOM 669 C CA . GLY A 1 92 ? -19.603 4.957 12.874 1.00 85.81 92 GLY A CA 1
ATOM 670 C C . GLY A 1 92 ? -18.623 5.220 11.723 1.00 85.81 92 GLY A C 1
ATOM 671 O O . GLY A 1 92 ? -18.327 4.311 10.946 1.00 85.81 92 GLY A O 1
ATOM 672 N N . LYS A 1 93 ? -18.093 6.443 11.612 1.00 90.81 93 LYS A N 1
ATOM 673 C CA . LYS A 1 93 ? -17.079 6.808 10.620 1.00 90.81 93 LYS A CA 1
ATOM 674 C C . LYS A 1 93 ? -15.692 6.816 11.246 1.00 90.81 93 LYS A C 1
ATOM 676 O O . LYS A 1 93 ? -15.528 7.364 12.337 1.00 90.81 93 LYS A O 1
ATOM 681 N N . PRO A 1 94 ? -14.668 6.263 10.583 1.00 93.81 94 PRO A N 1
ATOM 682 C CA . PRO A 1 94 ? -13.318 6.349 11.090 1.00 93.81 94 PRO A CA 1
ATOM 683 C C . PRO A 1 94 ? -12.811 7.784 10.990 1.00 93.81 94 PRO A C 1
ATOM 685 O O . PRO A 1 94 ? -12.804 8.387 9.924 1.00 93.81 94 PRO A O 1
ATOM 688 N N . VAL A 1 95 ? -12.293 8.299 12.099 1.00 94.06 95 VAL A N 1
ATOM 689 C CA . VAL A 1 95 ? -11.482 9.527 12.128 1.00 94.06 95 VAL A CA 1
ATOM 690 C C . VAL A 1 95 ? -9.990 9.216 12.279 1.00 94.06 95 VAL A C 1
ATOM 692 O O . VAL A 1 95 ? -9.131 10.086 12.096 1.00 94.06 95 VAL A O 1
ATOM 695 N N . ARG A 1 96 ? -9.662 7.960 12.613 1.00 93.50 96 ARG A N 1
ATOM 696 C CA . ARG A 1 96 ? -8.301 7.418 12.645 1.00 93.50 96 ARG A CA 1
ATOM 697 C C . ARG A 1 96 ? -8.328 5.916 12.415 1.00 93.50 96 ARG A C 1
ATOM 699 O O . ARG A 1 96 ? -9.187 5.239 12.966 1.00 93.50 96 ARG A O 1
ATOM 706 N N . VAL A 1 97 ? -7.358 5.412 11.656 1.00 94.19 97 VAL A N 1
ATOM 707 C CA . VAL A 1 97 ? -7.153 3.977 11.440 1.00 94.19 97 VAL A CA 1
ATOM 708 C C . VAL A 1 97 ? -5.674 3.652 11.602 1.00 94.19 97 VAL A C 1
ATOM 710 O O . VAL A 1 97 ? -4.821 4.325 11.022 1.00 94.19 97 VAL A O 1
ATOM 713 N N . HIS A 1 98 ? -5.383 2.613 12.376 1.00 94.00 98 HIS A N 1
ATOM 714 C CA . HIS A 1 98 ? -4.064 2.004 12.484 1.00 94.00 98 HIS A CA 1
ATOM 715 C C . HIS A 1 98 ? -4.163 0.511 12.215 1.00 94.00 98 HIS A C 1
ATOM 717 O O . HIS A 1 98 ? -5.149 -0.126 12.577 1.00 94.00 98 HIS A O 1
ATOM 723 N N . THR A 1 99 ? -3.122 -0.045 11.605 1.00 93.62 99 THR A N 1
ATOM 724 C CA . THR A 1 99 ? -3.006 -1.487 11.403 1.00 93.62 99 THR A CA 1
ATOM 725 C C . THR A 1 99 ? -1.621 -1.933 11.824 1.00 93.62 99 THR A C 1
ATOM 727 O O . THR A 1 99 ? -0.626 -1.381 11.357 1.00 93.62 99 THR A O 1
ATOM 730 N N . PHE A 1 100 ? -1.571 -2.919 12.709 1.00 93.88 100 PHE A N 1
ATOM 731 C CA . PHE A 1 100 ? -0.339 -3.477 13.254 1.00 93.88 100 PHE A CA 1
ATOM 732 C C . PHE A 1 100 ? -0.419 -5.000 13.260 1.00 93.88 100 PHE A C 1
ATOM 734 O O . PHE A 1 100 ? -1.508 -5.571 13.152 1.00 93.88 100 PHE A O 1
ATOM 741 N N . SER A 1 101 ? 0.710 -5.681 13.429 1.00 92.56 101 SER A N 1
ATOM 742 C CA . SER A 1 101 ? 0.660 -7.095 13.811 1.00 92.56 101 SER A CA 1
ATOM 743 C C . SER A 1 101 ? -0.080 -7.239 15.142 1.00 92.56 101 SER A C 1
ATOM 745 O O . SER A 1 101 ? 0.129 -6.440 16.056 1.00 92.56 101 SER A O 1
ATOM 747 N N . ALA A 1 102 ? -0.871 -8.299 15.318 1.00 93.38 102 ALA A N 1
ATOM 748 C CA . ALA A 1 102 ? -1.578 -8.531 16.585 1.00 93.38 102 ALA A CA 1
ATOM 749 C C . ALA A 1 102 ? -0.639 -8.727 17.798 1.00 93.38 102 ALA A C 1
ATOM 751 O O . ALA A 1 102 ? -1.066 -8.642 18.946 1.00 93.38 102 ALA A O 1
ATOM 752 N N . SER A 1 103 ? 0.652 -8.981 17.559 1.00 90.44 103 SER A N 1
ATOM 753 C CA . SER A 1 103 ? 1.678 -9.087 18.600 1.00 90.44 103 SER A CA 1
ATOM 754 C C . SER A 1 103 ? 2.192 -7.725 19.097 1.00 90.44 103 SER A C 1
ATOM 756 O O . SER A 1 103 ? 2.928 -7.671 20.088 1.00 90.44 103 SER A O 1
ATOM 758 N N . CYS A 1 104 ? 1.909 -6.619 18.399 1.00 90.06 104 CYS A N 1
ATOM 759 C CA . CYS A 1 104 ? 2.453 -5.307 18.743 1.00 90.06 104 CYS A CA 1
ATOM 760 C C . CYS A 1 104 ? 1.819 -4.781 20.038 1.00 90.06 104 CYS A C 1
ATOM 762 O O . CYS A 1 104 ? 0.597 -4.672 20.112 1.00 90.06 104 CYS A O 1
ATOM 764 N N . PRO A 1 105 ? 2.616 -4.407 21.059 1.00 90.19 105 PRO A N 1
ATOM 765 C CA . PRO A 1 105 ? 2.063 -3.679 22.191 1.00 90.19 105 PRO A CA 1
ATOM 766 C C . PRO A 1 105 ? 1.521 -2.332 21.703 1.00 90.19 105 PRO A C 1
ATOM 768 O O . PRO A 1 105 ? 2.169 -1.661 20.896 1.00 90.19 105 PRO A O 1
ATOM 771 N N . VAL A 1 106 ? 0.360 -1.921 22.207 1.00 93.38 106 VAL A N 1
ATOM 772 C CA . VAL A 1 106 ? -0.260 -0.629 21.889 1.00 93.38 106 VAL A CA 1
ATOM 773 C C . VAL A 1 106 ? -0.563 0.154 23.161 1.00 93.38 106 VAL A C 1
ATOM 775 O O . VAL A 1 106 ? -0.731 -0.425 24.233 1.00 93.38 106 VAL A O 1
ATOM 778 N N . THR A 1 107 ? -0.637 1.475 23.045 1.00 94.88 107 THR A N 1
ATOM 779 C CA . THR A 1 107 ? -1.087 2.372 24.114 1.00 94.88 107 THR A CA 1
ATOM 780 C C . THR A 1 107 ? -2.178 3.293 23.593 1.00 94.88 107 THR A C 1
ATOM 782 O O . THR A 1 107 ? -2.054 3.828 22.491 1.00 94.88 107 THR A O 1
ATOM 785 N N . SER A 1 108 ? -3.203 3.527 24.409 1.00 94.81 108 SER A N 1
ATOM 786 C CA . SER A 1 108 ? -4.189 4.586 24.206 1.00 94.81 108 SER A CA 1
ATOM 787 C C . SER A 1 108 ? -4.654 5.150 25.552 1.00 94.81 108 SER A C 1
ATOM 789 O O . SER A 1 108 ? -4.566 4.494 26.588 1.00 94.81 108 SER A O 1
ATOM 791 N N . THR A 1 109 ? -5.113 6.391 25.519 1.00 94.19 109 THR A N 1
ATOM 792 C CA . THR A 1 109 ? -5.795 7.133 26.576 1.00 94.19 109 THR A CA 1
ATOM 793 C C . THR A 1 109 ? -7.275 6.764 26.663 1.00 94.19 109 THR A C 1
ATOM 795 O O . THR A 1 109 ? -7.869 6.930 27.726 1.00 94.19 109 THR A O 1
ATOM 798 N N . GLY A 1 110 ? -7.867 6.267 25.570 1.00 92.00 110 GLY A N 1
ATOM 799 C CA . GLY A 1 110 ? -9.241 5.777 25.525 1.00 92.00 110 GLY A CA 1
ATOM 800 C C . GLY A 1 110 ? -9.329 4.268 25.748 1.00 92.00 110 GLY A C 1
ATOM 801 O O . GLY A 1 110 ? -8.386 3.528 25.474 1.00 92.00 110 GLY A O 1
ATOM 802 N N . GLU A 1 111 ? -10.486 3.814 26.228 1.00 95.31 111 GLU A N 1
ATOM 803 C CA . GLU A 1 111 ? -10.814 2.389 26.261 1.00 95.31 111 GLU A CA 1
ATOM 804 C C . GLU A 1 111 ? -10.963 1.859 24.831 1.00 95.31 111 GLU A C 1
ATOM 806 O O . GLU A 1 111 ? -11.580 2.509 23.984 1.00 95.31 111 GLU A O 1
ATOM 811 N N . ILE A 1 112 ? -10.371 0.693 24.570 1.00 96.00 112 ILE A N 1
ATOM 812 C CA . ILE A 1 112 ? -10.439 0.002 23.283 1.00 96.00 112 ILE A CA 1
ATOM 813 C C . ILE A 1 112 ? -11.433 -1.143 23.441 1.00 96.00 112 ILE A C 1
ATOM 815 O O . ILE A 1 112 ? -11.175 -2.080 24.196 1.00 96.00 112 ILE A O 1
ATOM 819 N N . ASP A 1 113 ? -12.546 -1.071 22.719 1.00 95.00 113 ASP A N 1
ATOM 820 C CA . ASP A 1 113 ? -13.506 -2.170 22.627 1.00 95.00 113 ASP A CA 1
ATOM 821 C C . ASP A 1 113 ? -13.043 -3.153 21.533 1.00 95.00 113 ASP A C 1
ATOM 823 O O . ASP A 1 113 ? -13.068 -2.837 20.337 1.00 95.00 113 ASP A O 1
ATOM 827 N N . ASP A 1 114 ? -12.522 -4.310 21.960 1.00 95.06 114 ASP A N 1
ATOM 828 C CA . ASP A 1 114 ? -12.004 -5.352 21.067 1.00 95.06 114 ASP A CA 1
ATOM 829 C C . ASP A 1 114 ? -13.112 -6.316 20.647 1.00 95.06 114 ASP A C 1
ATOM 831 O O . ASP A 1 114 ? -13.618 -7.126 21.424 1.00 95.06 114 ASP A O 1
ATOM 835 N N . LEU A 1 115 ? -13.429 -6.267 19.360 1.00 94.44 115 LEU A N 1
ATOM 836 C CA . LEU A 1 115 ? -14.479 -7.039 18.709 1.00 94.44 115 LEU A CA 1
ATOM 837 C C . LEU A 1 115 ? -14.035 -8.477 18.399 1.00 94.44 115 LEU A C 1
ATOM 839 O O . LEU A 1 115 ? -14.819 -9.296 17.919 1.00 94.44 115 LEU A O 1
ATOM 843 N N . GLY A 1 116 ? -12.769 -8.807 18.665 1.00 94.75 116 GLY A N 1
ATOM 844 C CA . GLY A 1 116 ? -12.212 -10.126 18.416 1.00 94.75 116 GLY A CA 1
ATOM 845 C C . GLY A 1 116 ? -11.928 -10.360 16.934 1.00 94.75 116 GLY A C 1
ATOM 846 O O . GLY A 1 116 ? -11.442 -9.476 16.233 1.00 94.75 116 GLY A O 1
ATOM 847 N N . ARG A 1 117 ? -12.141 -11.589 16.455 1.00 94.94 117 ARG A N 1
ATOM 848 C CA . ARG A 1 117 ? -11.875 -11.946 15.055 1.00 94.94 117 ARG A CA 1
ATOM 849 C C . ARG A 1 117 ? -13.087 -11.623 14.185 1.00 94.94 117 ARG A C 1
ATOM 851 O O . ARG A 1 117 ? -14.184 -12.077 14.494 1.00 94.94 117 ARG A O 1
ATOM 858 N N . ILE A 1 118 ? -12.854 -10.932 13.073 1.00 94.56 118 ILE A N 1
ATOM 859 C CA . ILE A 1 118 ? -13.853 -10.662 12.031 1.00 94.56 118 ILE A CA 1
ATOM 860 C C . ILE A 1 118 ? -13.404 -11.345 10.733 1.00 94.56 118 ILE A C 1
ATOM 862 O O . ILE A 1 118 ? -12.203 -11.484 10.489 1.00 94.56 118 ILE A O 1
ATOM 866 N N . ASP A 1 119 ? -14.366 -11.806 9.931 1.00 93.44 119 ASP A N 1
ATOM 867 C CA . ASP A 1 119 ? -14.103 -12.371 8.604 1.00 93.44 119 ASP A CA 1
ATOM 868 C C . ASP A 1 119 ? -13.385 -11.350 7.708 1.00 93.44 119 ASP A C 1
ATOM 870 O O . ASP A 1 119 ? -13.699 -10.154 7.706 1.00 93.44 119 ASP A O 1
ATOM 874 N N . GLU A 1 120 ? -12.400 -11.813 6.940 1.00 93.69 120 GLU A N 1
ATOM 875 C CA . GLU A 1 120 ? -11.582 -10.943 6.103 1.00 93.69 120 GLU A CA 1
ATOM 876 C C . GLU A 1 120 ? -12.433 -10.217 5.043 1.00 93.69 120 GLU A C 1
ATOM 878 O O . GLU A 1 120 ? -12.180 -9.046 4.745 1.00 93.69 120 GLU A O 1
ATOM 883 N N . THR A 1 121 ? -13.483 -10.863 4.524 1.00 94.94 121 THR A N 1
ATOM 884 C CA . THR A 1 121 ? -14.404 -10.286 3.535 1.00 94.94 121 THR A CA 1
ATOM 885 C C . THR A 1 121 ? -15.228 -9.159 4.140 1.00 94.94 121 THR A C 1
ATOM 887 O O . THR A 1 121 ? -15.334 -8.092 3.533 1.00 94.94 121 THR A O 1
ATOM 890 N N . ASP A 1 122 ? -15.767 -9.361 5.344 1.00 94.75 122 ASP A N 1
ATOM 891 C CA . ASP A 1 122 ? -16.583 -8.363 6.043 1.00 94.75 122 ASP A CA 1
ATOM 892 C C . ASP A 1 122 ? -15.752 -7.132 6.426 1.00 94.75 122 ASP A C 1
ATOM 894 O O . ASP A 1 122 ? -16.169 -5.992 6.191 1.00 94.75 122 ASP A O 1
ATOM 898 N N . SER A 1 123 ? -14.537 -7.353 6.938 1.00 96.00 123 SER A N 1
ATOM 899 C CA . SER A 1 123 ? -13.598 -6.277 7.269 1.00 96.00 123 SER A CA 1
ATOM 900 C C . SER A 1 123 ? -13.216 -5.455 6.030 1.00 96.00 123 SER A C 1
ATOM 902 O O . SER A 1 123 ? -13.340 -4.227 6.022 1.00 96.00 123 SER A O 1
ATOM 904 N N . VAL A 1 124 ? -12.835 -6.114 4.928 1.00 97.19 124 VAL A N 1
ATOM 905 C CA . VAL A 1 124 ? -12.499 -5.437 3.661 1.00 97.19 124 VAL A CA 1
ATOM 906 C C . VAL A 1 124 ? -13.722 -4.748 3.047 1.00 97.19 124 VAL A C 1
ATOM 908 O O . VAL A 1 124 ? -13.597 -3.676 2.450 1.00 97.19 124 VAL A O 1
ATOM 911 N N . ALA A 1 125 ? -14.919 -5.325 3.181 1.00 95.38 125 ALA A N 1
ATOM 912 C CA . ALA A 1 125 ? -16.169 -4.710 2.736 1.00 95.38 125 ALA A CA 1
ATOM 913 C C . ALA A 1 125 ? -16.474 -3.411 3.484 1.00 95.38 125 ALA A C 1
ATOM 915 O O . ALA A 1 125 ? -16.960 -2.460 2.873 1.00 95.38 125 ALA A O 1
ATOM 916 N N . TRP A 1 126 ? -16.171 -3.340 4.779 1.00 94.69 126 TRP A N 1
ATOM 917 C CA . TRP A 1 126 ? -16.285 -2.097 5.531 1.00 94.69 126 TRP A CA 1
ATOM 918 C C . TRP A 1 126 ? -15.217 -1.083 5.118 1.00 94.69 126 TRP A C 1
ATOM 920 O O . TRP A 1 126 ? -15.563 0.026 4.710 1.00 94.69 126 TRP A O 1
ATOM 930 N N . LEU A 1 127 ? -13.938 -1.478 5.126 1.00 96.06 127 LEU A N 1
ATOM 931 C CA . LEU A 1 127 ? -12.810 -0.591 4.813 1.00 96.06 127 LEU A CA 1
ATOM 932 C C . LEU A 1 127 ? -12.935 0.056 3.430 1.00 96.06 127 LEU A C 1
ATOM 934 O O . LEU A 1 127 ? -12.701 1.253 3.291 1.00 96.06 127 LEU A O 1
ATOM 938 N N . GLN A 1 128 ? -13.347 -0.697 2.405 1.00 95.88 128 GLN A N 1
ATOM 939 C CA . GLN A 1 128 ? -13.475 -0.147 1.050 1.00 95.88 128 GLN A CA 1
ATOM 940 C C . GLN A 1 128 ? -14.592 0.901 0.926 1.00 95.88 128 GLN A C 1
ATOM 942 O O . GLN A 1 128 ? -14.471 1.819 0.115 1.00 95.88 128 GLN A O 1
ATOM 947 N N . ARG A 1 129 ? -15.666 0.798 1.728 1.00 94.00 129 ARG A N 1
ATOM 948 C CA . ARG A 1 129 ? -16.690 1.855 1.786 1.00 94.00 129 ARG A CA 1
ATOM 949 C C . ARG A 1 129 ? -16.087 3.125 2.368 1.00 94.00 129 ARG A C 1
ATOM 951 O O . ARG A 1 129 ? -16.247 4.191 1.787 1.00 94.00 129 ARG A O 1
ATOM 958 N N . GLN A 1 130 ? -15.288 2.985 3.425 1.00 94.38 130 GLN A N 1
ATOM 959 C CA . GLN A 1 130 ? -14.611 4.120 4.051 1.00 94.38 130 GLN A CA 1
ATOM 960 C C . GLN A 1 130 ? -13.607 4.800 3.109 1.00 94.38 130 GLN A C 1
ATOM 962 O O . GLN A 1 130 ? -13.507 6.017 3.131 1.00 94.38 130 GLN A O 1
ATOM 967 N N . VAL A 1 131 ? -12.927 4.066 2.215 1.00 94.62 131 VAL A N 1
ATOM 968 C CA . VAL A 1 131 ? -12.046 4.672 1.183 1.00 94.62 131 VAL A CA 1
ATOM 969 C C . VAL A 1 131 ? -12.819 5.625 0.257 1.00 94.62 131 VAL A C 1
ATOM 971 O O . VAL A 1 131 ? -12.275 6.612 -0.235 1.00 94.62 131 VAL A O 1
ATOM 974 N N . SER A 1 132 ? -14.095 5.329 0.005 1.00 87.94 132 SER A N 1
ATOM 975 C CA . SER A 1 132 ? -14.949 6.159 -0.853 1.00 87.94 132 SER A CA 1
ATOM 976 C C . SER A 1 132 ? -15.529 7.364 -0.102 1.00 87.94 132 SER A C 1
ATOM 978 O O . SER A 1 132 ? -15.819 8.389 -0.710 1.00 87.94 132 SER A O 1
ATOM 980 N N . GLU A 1 133 ? -15.702 7.244 1.215 1.00 90.38 133 GLU A N 1
ATOM 981 C CA . GLU A 1 133 ? -16.362 8.244 2.061 1.00 90.38 133 GLU A CA 1
ATOM 982 C C . GLU A 1 133 ? -15.375 9.202 2.744 1.00 90.38 133 GLU A C 1
ATOM 984 O O . GLU A 1 133 ? -15.707 10.368 2.951 1.00 90.38 133 GLU A O 1
ATOM 989 N N . GLU A 1 134 ? -14.156 8.743 3.045 1.00 91.06 134 GLU A N 1
ATOM 990 C CA . GLU A 1 134 ? -13.169 9.461 3.859 1.00 91.06 134 GLU A CA 1
ATOM 991 C C . GLU A 1 134 ? -11.797 9.582 3.148 1.00 91.06 134 GLU A C 1
ATOM 993 O O . GLU A 1 134 ? -10.802 9.002 3.596 1.00 91.06 134 GLU A O 1
ATOM 998 N N . PRO A 1 135 ? -11.679 10.390 2.067 1.00 87.25 135 PRO A N 1
ATOM 999 C CA . PRO A 1 135 ? -10.467 10.473 1.238 1.00 87.25 135 PRO A CA 1
ATOM 1000 C C . PRO A 1 135 ? -9.177 10.818 1.992 1.00 87.25 135 PRO A C 1
ATOM 1002 O O . PRO A 1 135 ? -8.082 10.440 1.576 1.00 87.25 135 PRO A O 1
ATOM 1005 N N . VAL A 1 136 ? -9.295 11.537 3.113 1.00 88.88 136 VAL A N 1
ATOM 1006 C CA . VAL A 1 136 ? -8.167 11.922 3.978 1.00 88.88 136 VAL A CA 1
ATOM 1007 C C . VAL A 1 136 ? -7.507 10.703 4.634 1.00 88.88 136 VAL A C 1
ATOM 1009 O O . VAL A 1 136 ? -6.330 10.767 4.987 1.00 88.88 136 VAL A O 1
ATOM 1012 N N . LEU A 1 137 ? -8.239 9.596 4.787 1.00 91.06 137 LEU A N 1
ATOM 1013 C CA . LEU A 1 137 ? -7.768 8.359 5.410 1.00 91.06 137 LEU A CA 1
ATOM 1014 C C . LEU A 1 137 ? -7.395 7.267 4.399 1.00 91.06 137 LEU A C 1
ATOM 1016 O O . LEU A 1 137 ? -7.037 6.161 4.810 1.00 91.06 137 LEU A O 1
ATOM 1020 N N . ASN A 1 138 ? -7.456 7.545 3.091 1.00 90.81 138 ASN A N 1
ATOM 1021 C CA . ASN A 1 138 ? -7.249 6.532 2.051 1.00 90.81 138 ASN A CA 1
ATOM 1022 C C . ASN A 1 138 ? -5.927 5.789 2.201 1.00 90.81 138 ASN A C 1
ATOM 1024 O O . ASN A 1 138 ? -5.907 4.568 2.085 1.00 90.81 138 ASN A O 1
ATOM 1028 N N . GLY A 1 139 ? -4.846 6.496 2.537 1.00 89.19 139 GLY A N 1
ATOM 1029 C CA . GLY A 1 139 ? -3.550 5.871 2.778 1.00 89.19 139 GLY A CA 1
ATOM 1030 C C . GLY A 1 139 ? -3.616 4.785 3.856 1.00 89.19 139 GLY A C 1
ATOM 1031 O O . GLY A 1 139 ? -3.147 3.674 3.626 1.00 89.19 139 GLY A O 1
ATOM 1032 N N . GLN A 1 140 ? -4.236 5.072 5.006 1.00 91.81 140 GLN A N 1
ATOM 1033 C CA . GLN A 1 140 ? -4.379 4.124 6.117 1.00 91.81 140 GLN A CA 1
ATOM 1034 C C . GLN A 1 140 ? -5.375 3.004 5.805 1.00 91.81 140 GLN A C 1
ATOM 1036 O O . GLN A 1 140 ? -5.139 1.854 6.166 1.00 91.81 140 GLN A O 1
ATOM 1041 N N . LEU A 1 141 ? -6.482 3.328 5.139 1.00 96.12 141 LEU A N 1
ATOM 1042 C CA . LEU A 1 141 ? -7.527 2.364 4.800 1.00 96.12 141 LEU A CA 1
ATOM 1043 C C . LEU A 1 141 ? -7.053 1.366 3.735 1.00 96.12 141 LEU A C 1
ATOM 1045 O O . LEU A 1 141 ? -7.259 0.164 3.883 1.00 96.12 141 LEU A O 1
ATOM 1049 N N . LEU A 1 142 ? -6.365 1.836 2.692 1.00 96.62 142 LEU A N 1
ATOM 1050 C CA . LEU A 1 142 ? -5.779 0.978 1.659 1.00 96.62 142 LEU A CA 1
ATOM 1051 C C . LEU A 1 142 ? -4.626 0.137 2.221 1.00 96.62 142 LEU A C 1
ATOM 1053 O O . LEU A 1 142 ? -4.531 -1.045 1.891 1.00 96.62 142 LEU A O 1
ATOM 1057 N N . ALA A 1 143 ? -3.815 0.701 3.126 1.00 93.50 143 ALA A N 1
ATOM 1058 C CA . ALA A 1 143 ? -2.812 -0.061 3.868 1.00 93.50 143 ALA A CA 1
ATOM 1059 C C . ALA A 1 143 ? -3.466 -1.195 4.667 1.00 93.50 143 ALA A C 1
ATOM 1061 O O . ALA A 1 143 ? -3.052 -2.348 4.550 1.00 93.50 143 ALA A O 1
ATOM 1062 N N . ALA A 1 144 ? -4.532 -0.890 5.415 1.00 95.56 144 ALA A N 1
ATOM 1063 C CA . ALA A 1 144 ? -5.291 -1.885 6.161 1.00 95.56 144 ALA A CA 1
ATOM 1064 C C . ALA A 1 144 ? -5.801 -2.994 5.232 1.00 95.56 144 ALA A C 1
ATOM 1066 O O . ALA A 1 144 ? -5.537 -4.162 5.497 1.00 95.56 144 ALA A O 1
ATOM 1067 N N . ILE A 1 145 ? -6.448 -2.659 4.108 1.00 97.31 145 ILE A N 1
ATOM 1068 C CA . ILE A 1 145 ? -6.923 -3.652 3.126 1.00 97.31 145 ILE A CA 1
ATOM 1069 C C . ILE A 1 145 ? -5.763 -4.526 2.627 1.00 97.31 145 ILE A C 1
ATOM 1071 O O . ILE A 1 145 ? -5.896 -5.746 2.582 1.00 97.31 145 ILE A O 1
ATOM 1075 N N . SER A 1 146 ? -4.611 -3.934 2.306 1.00 94.81 146 SER A N 1
ATOM 1076 C CA . SER A 1 146 ? -3.479 -4.647 1.699 1.00 94.81 146 SER A CA 1
ATOM 1077 C C . SER A 1 146 ? -2.877 -5.755 2.550 1.00 94.81 146 SER A C 1
ATOM 1079 O O . SER A 1 146 ? -2.401 -6.749 1.997 1.00 94.81 146 SER A O 1
ATOM 1081 N N . VAL A 1 147 ? -2.959 -5.623 3.876 1.00 93.94 147 VAL A N 1
ATOM 1082 C CA . VAL A 1 147 ? -2.425 -6.620 4.806 1.00 93.94 147 VAL A CA 1
ATOM 1083 C C . VAL A 1 147 ? -3.422 -7.726 5.156 1.00 93.94 147 VAL A C 1
ATOM 1085 O O . VAL A 1 147 ? -3.031 -8.686 5.815 1.00 93.94 147 VAL A O 1
ATOM 1088 N N . HIS A 1 148 ? -4.686 -7.634 4.721 1.00 96.00 148 HIS A N 1
ATOM 1089 C CA . HIS A 1 148 ? -5.645 -8.730 4.889 1.00 96.00 148 HIS A CA 1
ATOM 1090 C C . HIS A 1 148 ? -5.254 -9.906 4.010 1.00 96.00 148 HIS A C 1
ATOM 1092 O O . HIS A 1 148 ? -4.938 -9.717 2.834 1.00 96.00 148 HIS A O 1
ATOM 1098 N N . GLY A 1 149 ? -5.369 -11.116 4.545 1.00 94.25 149 GLY A N 1
ATOM 1099 C CA . GLY A 1 149 ? -5.302 -12.346 3.769 1.00 94.25 149 GLY A CA 1
ATOM 1100 C C . GLY A 1 149 ? -6.457 -12.486 2.768 1.00 94.25 149 GLY A C 1
ATOM 1101 O O . GLY A 1 149 ? -7.417 -11.714 2.769 1.00 94.25 149 GLY A O 1
ATOM 1102 N N . GLY A 1 150 ? -6.345 -13.496 1.906 1.00 92.06 150 GLY A N 1
ATOM 1103 C CA . GLY A 1 150 ? -7.362 -13.837 0.910 1.00 92.06 150 GLY A CA 1
ATOM 1104 C C . GLY A 1 150 ? -7.286 -13.029 -0.388 1.00 92.06 150 GLY A C 1
ATOM 1105 O O . GLY A 1 150 ? -6.548 -12.047 -0.501 1.00 92.06 150 GLY A O 1
ATOM 1106 N N . ASP A 1 151 ? -8.060 -13.488 -1.373 1.00 95.19 151 ASP A N 1
ATOM 1107 C CA . ASP A 1 151 ? -8.134 -12.911 -2.720 1.00 95.19 151 ASP A CA 1
ATOM 1108 C C . ASP A 1 151 ? -8.995 -11.643 -2.769 1.00 95.19 151 ASP A C 1
ATOM 1110 O O . ASP A 1 151 ? -8.722 -10.731 -3.544 1.00 95.19 151 ASP A O 1
ATOM 1114 N N . TYR A 1 152 ? -10.012 -11.538 -1.907 1.00 97.06 152 TYR A N 1
ATOM 1115 C CA . TYR A 1 152 ? -10.946 -10.412 -1.947 1.00 97.06 152 TYR A CA 1
ATOM 1116 C C . TYR A 1 152 ? -10.264 -9.061 -1.682 1.00 97.06 152 TYR A C 1
ATOM 1118 O O . TYR A 1 152 ? -10.565 -8.073 -2.350 1.00 97.06 152 TYR A O 1
ATOM 1126 N N . SER A 1 153 ? -9.302 -9.007 -0.754 1.00 97.06 153 SER A N 1
ATOM 1127 C CA . SER A 1 153 ? -8.514 -7.795 -0.496 1.00 97.06 153 SER A CA 1
ATOM 1128 C C . SER A 1 153 ? -7.642 -7.399 -1.690 1.00 97.06 153 SER A C 1
ATOM 1130 O O . SER A 1 153 ? -7.592 -6.218 -2.043 1.00 97.06 153 SER A O 1
ATOM 1132 N N . ARG A 1 154 ? -7.012 -8.376 -2.359 1.00 96.94 154 ARG A N 1
ATOM 1133 C CA . ARG A 1 154 ? -6.275 -8.158 -3.612 1.00 96.94 154 ARG A CA 1
ATOM 1134 C C . ARG A 1 154 ? -7.197 -7.578 -4.677 1.00 96.94 154 ARG A C 1
ATOM 1136 O O . ARG A 1 154 ? -6.874 -6.544 -5.253 1.00 96.94 154 ARG A O 1
ATOM 1143 N N . ASP A 1 155 ? -8.333 -8.218 -4.926 1.00 97.94 155 ASP A N 1
ATOM 1144 C CA . ASP A 1 155 ? -9.241 -7.841 -6.011 1.00 97.94 155 ASP A CA 1
ATOM 1145 C C . ASP A 1 155 ? -9.819 -6.430 -5.801 1.00 97.94 155 ASP A C 1
ATOM 1147 O O . ASP A 1 155 ? -9.932 -5.645 -6.746 1.00 97.94 155 ASP A O 1
ATOM 1151 N N . VAL A 1 156 ? -10.114 -6.062 -4.548 1.00 98.12 156 VAL A N 1
ATOM 1152 C CA . VAL A 1 156 ? -10.523 -4.700 -4.173 1.00 98.12 156 VAL A CA 1
ATOM 1153 C C . VAL A 1 156 ? -9.425 -3.679 -4.484 1.00 98.12 156 VAL A C 1
ATOM 1155 O O . VAL A 1 156 ? -9.718 -2.639 -5.078 1.00 98.12 156 VAL A O 1
ATOM 1158 N N . LEU A 1 157 ? -8.167 -3.960 -4.131 1.00 97.94 157 LEU A N 1
ATOM 1159 C CA . LEU A 1 157 ? -7.046 -3.060 -4.419 1.00 97.94 157 LEU A CA 1
ATOM 1160 C C . LEU A 1 157 ? -6.750 -2.941 -5.915 1.00 97.94 157 LEU A C 1
ATOM 1162 O O . LEU A 1 157 ? -6.513 -1.833 -6.394 1.00 97.94 157 LEU A O 1
ATOM 1166 N N . VAL A 1 158 ? -6.808 -4.047 -6.663 1.00 98.50 158 VAL A N 1
ATOM 1167 C CA . VAL A 1 158 ? -6.650 -4.042 -8.127 1.00 98.50 158 VAL A CA 1
ATOM 1168 C C . VAL A 1 158 ? -7.714 -3.149 -8.758 1.00 98.50 158 VAL A C 1
ATOM 1170 O O . VAL A 1 158 ? -7.382 -2.254 -9.534 1.00 98.50 158 VAL A O 1
ATOM 1173 N N . ARG A 1 159 ? -8.979 -3.303 -8.353 1.00 98.25 159 ARG A N 1
ATOM 1174 C CA . ARG A 1 159 ? -10.070 -2.447 -8.833 1.00 98.25 159 ARG A CA 1
ATOM 1175 C C . ARG A 1 159 ? -9.841 -0.974 -8.493 1.00 98.25 159 ARG A C 1
ATOM 1177 O O . ARG A 1 159 ? -10.056 -0.124 -9.354 1.00 98.25 159 ARG A O 1
ATOM 1184 N N . PHE A 1 160 ? -9.390 -0.654 -7.277 1.00 98.12 160 PHE A N 1
ATOM 1185 C CA . PHE A 1 160 ? -9.064 0.729 -6.919 1.00 98.12 160 PHE A CA 1
ATOM 1186 C C . PHE A 1 160 ? -7.921 1.296 -7.771 1.00 98.12 160 PHE A C 1
ATOM 1188 O O . PHE A 1 160 ? -8.043 2.415 -8.259 1.00 98.12 160 PHE A O 1
ATOM 1195 N N . ALA A 1 161 ? -6.851 0.535 -8.003 1.00 98.19 161 ALA A N 1
ATOM 1196 C CA . ALA A 1 161 ? -5.728 0.965 -8.837 1.00 98.19 161 ALA A CA 1
ATOM 1197 C C . ALA A 1 161 ? -6.139 1.210 -10.301 1.00 98.19 161 ALA A C 1
ATOM 1199 O O . ALA A 1 161 ? -5.693 2.163 -10.947 1.00 98.19 161 ALA A O 1
ATOM 1200 N N . GLU A 1 162 ? -7.022 0.366 -10.829 1.00 97.56 162 GLU A N 1
ATOM 1201 C CA . GLU A 1 162 ? -7.451 0.414 -12.223 1.00 97.56 162 GLU A CA 1
ATOM 1202 C C . GLU A 1 162 ? -8.528 1.463 -12.504 1.00 97.56 162 GLU A C 1
ATOM 1204 O O . GLU A 1 162 ? -8.468 2.128 -13.535 1.00 97.56 162 GLU A O 1
ATOM 1209 N N . GLN A 1 163 ? -9.520 1.589 -11.619 1.00 96.50 163 GLN A N 1
ATOM 1210 C CA . GLN A 1 163 ? -10.821 2.167 -11.980 1.00 96.50 163 GLN A CA 1
ATOM 1211 C C . GLN A 1 163 ? -11.267 3.325 -11.083 1.00 96.50 163 GLN A C 1
ATOM 1213 O O . GLN A 1 163 ? -12.273 3.961 -11.389 1.00 96.50 163 GLN A O 1
ATOM 1218 N N . HIS A 1 164 ? -10.574 3.611 -9.976 1.00 96.69 164 HIS A N 1
ATOM 1219 C CA . HIS A 1 164 ? -11.022 4.662 -9.063 1.00 96.69 164 HIS A CA 1
ATOM 1220 C C . HIS A 1 164 ? -10.937 6.056 -9.704 1.00 96.69 164 HIS A C 1
ATOM 1222 O O . HIS A 1 164 ? -9.967 6.378 -10.380 1.00 96.69 164 HIS A O 1
ATOM 1228 N N . GLU A 1 165 ? -11.923 6.920 -9.460 1.00 94.62 165 GLU A N 1
ATOM 1229 C CA . GLU A 1 165 ? -11.986 8.254 -10.081 1.00 94.62 165 GLU A CA 1
ATOM 1230 C C . GLU A 1 165 ? -10.839 9.185 -9.649 1.00 94.62 165 GLU A C 1
ATOM 1232 O O . GLU A 1 165 ? -10.307 9.957 -10.446 1.00 94.62 165 GLU A O 1
ATOM 1237 N N . SER A 1 166 ? -10.418 9.091 -8.385 1.00 95.25 166 SER A N 1
ATOM 1238 C CA . SER A 1 166 ? -9.273 9.840 -7.860 1.00 95.25 166 SER A CA 1
ATOM 1239 C C . SER A 1 166 ? -7.959 9.172 -8.249 1.00 95.25 166 SER A C 1
ATOM 1241 O O . SER A 1 166 ? -7.652 8.073 -7.780 1.00 95.25 166 SER A O 1
ATOM 1243 N N . LEU A 1 167 ? -7.141 9.889 -9.026 1.00 96.06 167 LEU A N 1
ATOM 1244 C CA . LEU A 1 167 ? -5.780 9.483 -9.387 1.00 96.06 167 LEU A CA 1
ATOM 1245 C C . LEU A 1 167 ? -4.910 9.184 -8.157 1.00 96.06 167 LEU A C 1
ATOM 1247 O O . LEU A 1 167 ? -4.091 8.270 -8.200 1.00 96.06 167 LEU A O 1
ATOM 1251 N N . GLN A 1 168 ? -5.084 9.928 -7.060 1.00 95.12 168 GLN A N 1
ATOM 1252 C CA . GLN A 1 168 ? -4.311 9.685 -5.841 1.00 95.12 168 GLN A CA 1
ATOM 1253 C C . GLN A 1 168 ? -4.666 8.328 -5.222 1.00 95.12 168 GLN A C 1
ATOM 1255 O O . GLN A 1 168 ? -3.769 7.545 -4.934 1.00 95.12 168 GLN A O 1
ATOM 1260 N N . THR A 1 169 ? -5.956 8.001 -5.109 1.00 96.25 169 THR A N 1
ATOM 1261 C CA . THR A 1 169 ? -6.401 6.695 -4.595 1.00 96.25 169 THR A CA 1
ATOM 1262 C C . THR A 1 169 ? -5.921 5.547 -5.484 1.00 96.25 169 THR A C 1
ATOM 1264 O O . THR A 1 169 ? -5.514 4.510 -4.968 1.00 96.25 169 THR A O 1
ATOM 1267 N N . ARG A 1 170 ? -5.915 5.730 -6.816 1.00 98.00 170 ARG A N 1
ATOM 1268 C CA . ARG A 1 170 ? -5.358 4.736 -7.749 1.00 98.00 170 ARG A CA 1
ATOM 1269 C C . ARG A 1 170 ? -3.879 4.462 -7.460 1.00 98.00 170 ARG A C 1
ATOM 1271 O O . ARG A 1 170 ? -3.475 3.303 -7.386 1.00 98.00 170 ARG A O 1
ATOM 1278 N N . LYS A 1 171 ? -3.084 5.523 -7.269 1.00 97.75 171 LYS A N 1
ATOM 1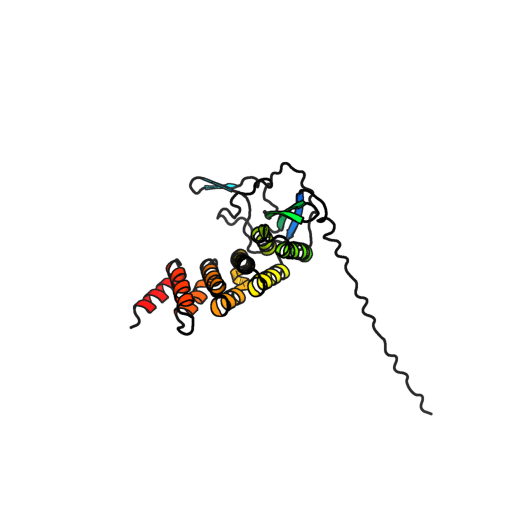279 C CA . LYS A 1 171 ? -1.656 5.426 -6.926 1.00 97.75 171 LYS A CA 1
ATOM 1280 C C . LYS A 1 171 ? -1.442 4.747 -5.579 1.00 97.75 171 LYS A C 1
ATOM 1282 O O . LYS A 1 171 ? -0.664 3.805 -5.511 1.00 97.75 171 LYS A O 1
ATOM 1287 N N . ASP A 1 172 ? -2.176 5.157 -4.548 1.00 96.31 172 ASP A N 1
ATOM 1288 C CA . ASP A 1 172 ? -2.063 4.573 -3.209 1.00 96.31 172 ASP A CA 1
ATOM 1289 C C . ASP A 1 172 ? -2.419 3.077 -3.218 1.00 96.31 172 ASP A C 1
ATOM 1291 O O . ASP A 1 172 ? -1.713 2.263 -2.623 1.00 96.31 172 ASP A O 1
ATOM 1295 N N . ALA A 1 173 ? -3.473 2.684 -3.942 1.00 97.69 173 ALA A N 1
ATOM 1296 C CA . ALA A 1 173 ? -3.860 1.282 -4.073 1.00 97.69 173 ALA A CA 1
ATOM 1297 C C . ALA A 1 173 ? -2.780 0.462 -4.794 1.00 97.69 173 ALA A C 1
ATOM 1299 O O . ALA A 1 173 ? -2.425 -0.627 -4.340 1.00 97.69 173 ALA A O 1
ATOM 1300 N N . LEU A 1 174 ? -2.216 1.001 -5.880 1.00 98.31 174 LEU A N 1
ATOM 1301 C CA . LEU A 1 174 ? -1.125 0.358 -6.610 1.00 98.31 174 LEU A CA 1
ATOM 1302 C C . LEU A 1 174 ? 0.139 0.228 -5.753 1.00 98.31 174 LEU A C 1
ATOM 1304 O O . LEU A 1 174 ? 0.791 -0.815 -5.768 1.00 98.31 174 LEU A O 1
ATOM 1308 N N . PHE A 1 175 ? 0.470 1.270 -4.987 1.00 96.12 175 PHE A N 1
ATOM 1309 C CA . PHE A 1 175 ? 1.597 1.269 -4.063 1.00 96.12 175 PHE A CA 1
ATOM 1310 C C . PHE A 1 175 ? 1.467 0.131 -3.051 1.00 96.12 175 PHE A C 1
ATOM 1312 O O . PHE A 1 175 ? 2.385 -0.678 -2.918 1.00 96.12 175 PHE A O 1
ATOM 1319 N N . TRP A 1 176 ? 0.312 0.017 -2.392 1.00 95.06 176 TRP A N 1
ATOM 1320 C CA . TRP A 1 176 ? 0.079 -1.025 -1.395 1.00 95.06 176 TRP A CA 1
ATOM 1321 C C . TRP A 1 176 ? 0.002 -2.439 -1.988 1.00 95.06 176 TRP A C 1
ATOM 1323 O O . TRP A 1 176 ? 0.442 -3.389 -1.336 1.00 95.06 176 TRP A O 1
ATOM 1333 N N . LEU A 1 177 ? -0.460 -2.593 -3.237 1.00 94.56 177 LEU A N 1
ATOM 1334 C CA . LEU A 1 177 ? -0.296 -3.848 -3.981 1.00 94.56 177 LEU A CA 1
ATOM 1335 C C . LEU A 1 177 ? 1.181 -4.208 -4.138 1.00 94.56 177 LEU A C 1
ATOM 1337 O O . LEU A 1 177 ? 1.568 -5.329 -3.823 1.00 94.56 177 LEU A O 1
ATOM 1341 N N . GLY A 1 178 ? 2.016 -3.258 -4.559 1.00 94.06 178 GLY A N 1
ATOM 1342 C CA . GLY A 1 178 ? 3.456 -3.467 -4.700 1.00 94.06 178 GLY A CA 1
ATOM 1343 C C . GLY A 1 178 ? 4.143 -3.893 -3.400 1.00 94.06 178 GLY A C 1
ATOM 1344 O O . GLY A 1 178 ? 4.956 -4.814 -3.424 1.00 94.06 178 GLY A O 1
ATOM 1345 N N . GLN A 1 179 ? 3.779 -3.275 -2.269 1.00 90.12 179 GLN A N 1
ATOM 1346 C CA . GLN A 1 179 ? 4.409 -3.535 -0.967 1.00 90.12 179 GLN A CA 1
ATOM 1347 C C . GLN A 1 179 ? 4.230 -4.978 -0.479 1.00 90.12 179 GLN A C 1
ATOM 1349 O O . GLN A 1 179 ? 5.196 -5.598 -0.041 1.00 90.12 179 GLN A O 1
ATOM 1354 N N . PHE A 1 180 ? 3.012 -5.525 -0.548 1.00 89.19 180 PHE A N 1
ATOM 1355 C CA . PHE A 1 180 ? 2.710 -6.823 0.079 1.00 89.19 180 PHE A CA 1
ATOM 1356 C C . PHE A 1 180 ? 2.320 -7.924 -0.908 1.00 89.19 180 PHE A C 1
ATOM 1358 O O . PHE A 1 180 ? 2.320 -9.105 -0.557 1.00 89.19 180 PHE A O 1
ATOM 1365 N N . ARG A 1 181 ? 1.985 -7.555 -2.148 1.00 90.25 181 ARG A N 1
ATOM 1366 C CA . ARG A 1 181 ? 1.400 -8.444 -3.163 1.00 90.25 181 ARG A CA 1
ATOM 1367 C C . ARG A 1 181 ? 2.038 -8.266 -4.540 1.00 90.25 181 ARG A C 1
ATOM 1369 O O . ARG A 1 181 ? 1.473 -8.708 -5.536 1.00 90.25 181 ARG A O 1
ATOM 1376 N N . GLY A 1 182 ? 3.216 -7.645 -4.622 1.00 90.56 182 GLY A N 1
ATOM 1377 C CA . GLY A 1 182 ? 3.826 -7.278 -5.900 1.00 90.56 182 GLY A CA 1
ATOM 1378 C C . GLY A 1 182 ? 4.098 -8.470 -6.820 1.00 90.56 182 GLY A C 1
ATOM 1379 O O . GLY A 1 182 ? 3.752 -8.423 -7.993 1.00 90.56 182 GLY A O 1
ATOM 1380 N N . ALA A 1 183 ? 4.624 -9.577 -6.281 1.00 88.75 183 ALA A N 1
ATOM 1381 C CA . ALA A 1 183 ? 4.844 -10.799 -7.061 1.00 88.75 183 ALA A CA 1
ATOM 1382 C C . ALA A 1 183 ? 3.527 -11.441 -7.534 1.00 88.75 183 ALA A C 1
ATOM 1384 O O . ALA A 1 183 ? 3.415 -11.865 -8.679 1.00 88.75 183 ALA A O 1
ATOM 1385 N N . GLU A 1 184 ? 2.516 -11.473 -6.662 1.00 91.44 184 GLU A N 1
ATOM 1386 C CA . GLU A 1 184 ? 1.182 -12.004 -6.972 1.00 91.44 184 GLU A CA 1
ATOM 1387 C C . GLU A 1 184 ? 0.462 -11.159 -8.037 1.00 91.44 184 GLU A C 1
ATOM 1389 O O . GLU A 1 184 ? -0.293 -11.684 -8.851 1.00 91.44 184 GLU A O 1
ATOM 1394 N N . THR A 1 185 ? 0.707 -9.848 -8.047 1.00 95.31 185 THR A N 1
ATOM 1395 C CA . THR A 1 185 ? 0.014 -8.875 -8.905 1.00 95.31 185 THR A CA 1
ATOM 1396 C C . THR A 1 185 ? 0.891 -8.298 -10.010 1.00 95.31 185 THR A C 1
ATOM 1398 O O . THR A 1 185 ? 0.540 -7.276 -10.600 1.00 95.31 185 THR A O 1
ATOM 1401 N N . MET A 1 186 ? 1.991 -8.979 -10.354 1.00 97.31 186 MET A N 1
ATOM 1402 C CA . MET A 1 186 ? 2.898 -8.559 -11.426 1.00 97.31 186 MET A CA 1
ATOM 1403 C C . MET A 1 186 ? 2.163 -8.241 -12.742 1.00 97.31 186 MET A C 1
ATOM 1405 O O . MET A 1 186 ? 2.380 -7.149 -13.265 1.00 97.31 186 MET A O 1
ATOM 1409 N N . PRO A 1 187 ? 1.212 -9.068 -13.236 1.00 97.69 187 PRO A N 1
ATOM 1410 C CA . PRO A 1 187 ? 0.489 -8.745 -14.469 1.00 97.69 187 PRO A CA 1
ATOM 1411 C C . PRO A 1 187 ? -0.287 -7.421 -14.394 1.00 97.69 187 PRO A C 1
ATOM 1413 O O . PRO A 1 187 ? -0.391 -6.698 -15.382 1.00 97.69 187 PRO A O 1
ATOM 1416 N N . THR A 1 188 ? -0.821 -7.074 -13.219 1.00 98.25 188 THR A N 1
ATOM 1417 C CA . THR A 1 188 ? -1.511 -5.797 -12.992 1.00 98.25 188 THR A CA 1
ATOM 1418 C C . THR A 1 188 ? -0.523 -4.633 -12.993 1.00 98.25 188 THR A C 1
ATOM 1420 O O . THR A 1 188 ? -0.796 -3.607 -13.619 1.00 98.25 188 THR A O 1
ATOM 1423 N N . LEU A 1 189 ? 0.625 -4.784 -12.320 1.00 98.50 189 LEU A N 1
ATOM 1424 C CA . LEU A 1 189 ? 1.686 -3.772 -12.291 1.00 98.50 189 LEU A CA 1
ATOM 1425 C C . LEU A 1 189 ? 2.220 -3.488 -13.700 1.00 98.50 189 LEU A C 1
ATOM 1427 O O . LEU A 1 189 ? 2.320 -2.326 -14.088 1.00 98.50 189 LEU A O 1
ATOM 1431 N N . GLU A 1 190 ? 2.496 -4.534 -14.477 1.00 98.56 190 GLU A N 1
ATOM 1432 C CA . GLU A 1 190 ? 2.966 -4.438 -15.862 1.00 98.56 190 GLU A CA 1
ATOM 1433 C C . GLU A 1 190 ? 1.924 -3.785 -16.766 1.00 98.56 190 GLU A C 1
ATOM 1435 O O . GLU A 1 190 ? 2.227 -2.800 -17.436 1.00 98.56 190 GLU A O 1
ATOM 1440 N N . ARG A 1 191 ? 0.667 -4.244 -16.723 1.00 98.50 191 ARG A N 1
ATOM 1441 C CA . ARG A 1 191 ? -0.418 -3.645 -17.513 1.00 98.50 191 ARG A CA 1
ATOM 1442 C C . ARG A 1 191 ? -0.563 -2.148 -17.228 1.00 98.50 191 ARG A C 1
ATOM 1444 O O . ARG A 1 191 ? -0.733 -1.361 -18.156 1.00 98.50 191 ARG A O 1
ATOM 1451 N N . ILE A 1 192 ? -0.484 -1.729 -15.962 1.00 98.69 192 ILE A N 1
ATOM 1452 C CA . ILE A 1 192 ? -0.541 -0.301 -15.616 1.00 98.69 192 ILE A CA 1
ATOM 1453 C C . ILE A 1 192 ? 0.730 0.422 -16.070 1.00 98.69 192 ILE A C 1
ATOM 1455 O O . ILE A 1 192 ? 0.630 1.521 -16.601 1.00 98.69 192 ILE A O 1
ATOM 1459 N N . ALA A 1 193 ? 1.919 -0.161 -15.919 1.00 98.62 193 ALA A N 1
ATOM 1460 C CA . ALA A 1 193 ? 3.161 0.459 -16.381 1.00 98.62 193 ALA A CA 1
ATOM 1461 C C . ALA A 1 193 ? 3.188 0.675 -17.903 1.00 98.62 193 ALA A C 1
ATOM 1463 O O . ALA A 1 193 ? 3.731 1.675 -18.376 1.00 98.62 193 ALA A O 1
ATOM 1464 N N . TYR A 1 194 ? 2.601 -0.245 -18.666 1.00 98.31 194 TYR A N 1
ATOM 1465 C CA . TYR A 1 194 ? 2.709 -0.290 -20.124 1.00 98.31 194 TYR A CA 1
ATOM 1466 C C . TYR A 1 194 ? 1.581 0.493 -20.807 1.00 98.31 194 TYR A C 1
ATOM 1468 O O . TYR A 1 194 ? 1.829 1.334 -21.686 1.00 98.31 194 TYR A O 1
ATOM 1476 N N . ASP A 1 195 ? 0.350 0.294 -20.333 1.00 97.69 195 ASP A N 1
ATOM 1477 C CA . ASP A 1 195 ? -0.850 0.617 -21.104 1.00 97.69 195 ASP A CA 1
ATOM 1478 C C . ASP A 1 195 ? -1.785 1.627 -20.432 1.00 97.69 195 ASP A C 1
ATOM 1480 O O . ASP A 1 195 ? -2.744 2.065 -21.071 1.00 97.69 195 ASP A O 1
ATOM 1484 N N . ASP A 1 196 ? -1.531 2.042 -19.183 1.00 98.50 196 ASP A N 1
ATOM 1485 C CA . ASP A 1 196 ? -2.440 2.978 -18.511 1.00 98.50 196 ASP A CA 1
ATOM 1486 C C . ASP A 1 196 ? -2.571 4.288 -19.305 1.00 98.50 196 ASP A C 1
ATOM 1488 O O . ASP A 1 196 ? -1.553 4.858 -19.725 1.00 98.50 196 ASP A O 1
ATOM 1492 N N . PRO A 1 197 ? -3.796 4.800 -19.531 1.00 97.44 197 PRO A N 1
ATOM 1493 C CA . PRO A 1 197 ? -3.980 6.052 -20.256 1.00 97.44 197 PRO A CA 1
ATOM 1494 C C . PRO A 1 197 ? -3.352 7.242 -19.518 1.00 97.44 197 PRO A C 1
ATOM 1496 O O . PRO A 1 197 ? -2.877 8.181 -20.163 1.00 97.44 197 PRO A O 1
ATOM 1499 N N . ASP A 1 198 ? -3.292 7.198 -18.184 1.00 98.38 198 ASP A N 1
ATOM 1500 C CA . ASP A 1 198 ? -2.699 8.253 -17.372 1.00 98.38 198 ASP A CA 1
ATOM 1501 C C . ASP A 1 198 ? -1.178 8.065 -17.256 1.00 98.38 198 ASP A C 1
ATOM 1503 O O . ASP A 1 198 ? -0.672 7.075 -16.725 1.00 98.38 198 ASP A O 1
ATOM 1507 N N . GLY A 1 199 ? -0.409 9.044 -17.743 1.00 98.12 199 GLY A N 1
ATOM 1508 C CA . GLY A 1 199 ? 1.054 8.990 -17.668 1.00 98.12 199 GLY A CA 1
ATOM 1509 C C . GLY A 1 199 ? 1.597 8.996 -16.239 1.00 98.12 199 GLY A C 1
ATOM 1510 O O . GLY A 1 199 ? 2.625 8.379 -15.978 1.00 98.12 199 GLY A O 1
ATOM 1511 N N . GLY A 1 200 ? 0.898 9.631 -15.299 1.00 98.00 200 GLY A N 1
ATOM 1512 C CA . GLY A 1 200 ? 1.255 9.609 -13.887 1.00 98.00 200 GLY A CA 1
ATOM 1513 C C . GLY A 1 200 ? 1.070 8.230 -13.253 1.00 98.00 200 GLY A C 1
ATOM 1514 O O . GLY A 1 200 ? 1.848 7.885 -12.364 1.00 98.00 200 GLY A O 1
ATOM 1515 N N . MET A 1 201 ? 0.095 7.437 -13.706 1.00 98.62 201 MET A N 1
ATOM 1516 C CA . MET A 1 201 ? -0.047 6.032 -13.302 1.00 98.62 201 MET A CA 1
ATOM 1517 C C . MET A 1 201 ? 1.069 5.161 -13.863 1.00 98.62 201 MET A C 1
ATOM 1519 O O . MET A 1 201 ? 1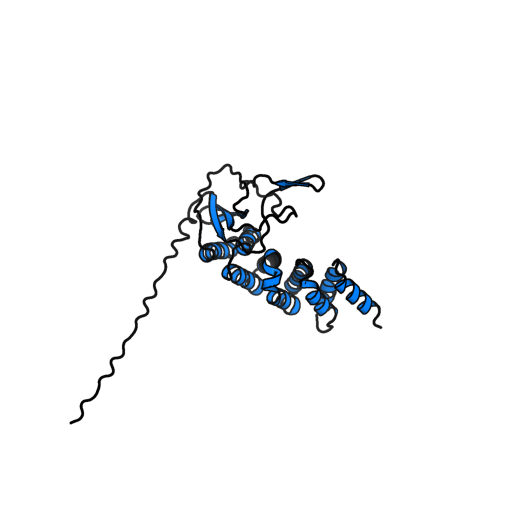.687 4.429 -13.092 1.00 98.62 201 MET A O 1
ATOM 1523 N N . ARG A 1 202 ? 1.391 5.285 -15.159 1.00 98.69 202 ARG A N 1
ATOM 1524 C CA . ARG A 1 202 ? 2.502 4.526 -15.763 1.00 98.69 202 ARG A CA 1
ATOM 1525 C C . ARG A 1 202 ? 3.821 4.784 -15.036 1.00 98.69 202 ARG A C 1
ATOM 1527 O O . ARG A 1 202 ? 4.501 3.851 -14.623 1.00 98.69 202 ARG A O 1
ATOM 1534 N N . GLN A 1 203 ? 4.145 6.055 -14.790 1.00 98.56 203 GLN A N 1
ATOM 1535 C CA . GLN A 1 203 ? 5.343 6.446 -14.040 1.00 98.56 203 GLN A CA 1
ATOM 1536 C C . GLN A 1 203 ? 5.358 5.888 -12.610 1.00 98.56 203 GLN A C 1
ATOM 1538 O O . GLN A 1 203 ? 6.405 5.459 -12.128 1.00 98.56 203 GLN A O 1
ATOM 1543 N N . HIS A 1 204 ? 4.209 5.885 -11.929 1.00 98.50 204 HIS A N 1
ATOM 1544 C CA . HIS A 1 204 ? 4.104 5.345 -10.576 1.00 98.50 204 HIS A CA 1
ATOM 1545 C C . HIS A 1 204 ? 4.260 3.818 -10.548 1.00 98.50 204 HIS A C 1
ATOM 1547 O O . HIS A 1 204 ? 4.945 3.292 -9.676 1.00 98.50 204 HIS A O 1
ATOM 1553 N N . ALA A 1 205 ? 3.700 3.112 -11.532 1.00 98.75 205 ALA A N 1
ATOM 1554 C CA . ALA A 1 205 ? 3.864 1.670 -11.682 1.00 98.75 205 ALA A CA 1
ATOM 1555 C C . ALA A 1 205 ? 5.325 1.276 -11.948 1.00 98.75 205 ALA A C 1
ATOM 1557 O O . ALA A 1 205 ? 5.817 0.341 -11.327 1.00 98.75 205 ALA A O 1
ATOM 1558 N N . LEU A 1 206 ? 6.049 2.025 -12.791 1.00 98.62 206 LEU A N 1
ATOM 1559 C CA . LEU A 1 206 ? 7.486 1.807 -13.027 1.00 98.62 206 LEU A CA 1
ATOM 1560 C C . LEU A 1 206 ? 8.316 1.968 -11.744 1.00 98.62 206 LEU A C 1
ATOM 1562 O O . LEU A 1 206 ? 9.193 1.151 -11.473 1.00 98.62 206 LEU A O 1
ATOM 1566 N N . PHE A 1 207 ? 8.002 2.974 -10.924 1.00 97.94 207 PHE A N 1
ATOM 1567 C CA . PHE A 1 207 ? 8.613 3.136 -9.601 1.00 97.94 207 PHE A CA 1
ATOM 1568 C C . PHE A 1 207 ? 8.288 1.969 -8.656 1.00 97.94 207 PHE A C 1
ATOM 1570 O O . PHE A 1 207 ? 9.137 1.513 -7.895 1.00 97.94 207 PHE A O 1
ATOM 1577 N N . ILE A 1 208 ? 7.058 1.459 -8.681 1.00 97.94 208 ILE A N 1
ATOM 1578 C CA . ILE A 1 208 ? 6.683 0.316 -7.843 1.00 97.94 208 ILE A CA 1
ATOM 1579 C C . ILE A 1 208 ? 7.420 -0.947 -8.290 1.00 97.94 208 ILE A C 1
ATOM 1581 O O . ILE A 1 208 ? 7.983 -1.635 -7.442 1.00 97.94 208 ILE A O 1
ATOM 1585 N N . LEU A 1 209 ? 7.491 -1.210 -9.600 1.00 98.19 209 LEU A N 1
ATOM 1586 C CA . LEU A 1 209 ? 8.266 -2.314 -10.175 1.00 98.19 209 LEU A CA 1
ATOM 1587 C C . LEU A 1 209 ? 9.733 -2.262 -9.725 1.00 98.19 209 LEU A C 1
ATOM 1589 O O . LEU A 1 209 ? 10.292 -3.291 -9.347 1.00 98.19 209 LEU A O 1
ATOM 1593 N N . SER A 1 210 ? 10.341 -1.071 -9.680 1.00 96.69 210 SER A N 1
ATOM 1594 C CA . SER A 1 210 ? 11.730 -0.917 -9.229 1.00 96.69 210 SER A CA 1
ATOM 1595 C C . SER A 1 210 ? 11.945 -1.165 -7.737 1.00 96.69 210 SER A C 1
ATOM 1597 O O . SER A 1 210 ? 13.074 -1.396 -7.318 1.00 96.69 210 SER A O 1
ATOM 1599 N N . GLN A 1 211 ? 10.888 -1.087 -6.928 1.00 94.06 211 GLN A N 1
ATOM 1600 C CA . GLN A 1 211 ? 10.942 -1.331 -5.485 1.00 94.06 211 GLN A CA 1
ATOM 1601 C C . GLN A 1 211 ? 10.528 -2.751 -5.093 1.00 94.06 211 GLN A C 1
ATOM 1603 O O . GLN A 1 211 ? 10.543 -3.077 -3.905 1.00 94.06 211 GLN A O 1
ATOM 1608 N N . LEU A 1 212 ? 10.141 -3.598 -6.053 1.00 93.31 212 LEU A N 1
ATOM 1609 C CA . LEU A 1 212 ? 9.778 -4.971 -5.734 1.00 93.31 212 LEU A CA 1
ATOM 1610 C C . LEU A 1 212 ? 10.982 -5.739 -5.167 1.00 93.31 212 LEU A C 1
ATOM 1612 O O . LEU A 1 212 ? 12.106 -5.590 -5.659 1.00 93.31 212 LEU A O 1
ATOM 1616 N N . PRO A 1 213 ? 10.763 -6.591 -4.150 1.00 89.31 213 PRO A N 1
ATOM 1617 C CA . PRO A 1 213 ? 11.837 -7.358 -3.537 1.00 89.31 213 PRO A CA 1
ATOM 1618 C C . PRO A 1 213 ? 12.442 -8.357 -4.527 1.00 89.31 213 PRO A C 1
ATOM 1620 O O . PRO A 1 213 ? 11.798 -8.779 -5.490 1.00 89.31 213 PRO A O 1
ATOM 1623 N N . ASN A 1 214 ? 13.679 -8.777 -4.249 1.00 89.31 214 ASN A N 1
ATOM 1624 C CA . ASN A 1 214 ? 14.394 -9.806 -5.012 1.00 89.31 214 ASN A CA 1
ATOM 1625 C C . ASN A 1 214 ? 14.481 -9.507 -6.518 1.00 89.31 214 ASN A C 1
ATOM 1627 O O . ASN A 1 214 ? 14.444 -10.428 -7.330 1.00 89.31 214 ASN A O 1
ATOM 1631 N N . GLU A 1 215 ? 14.557 -8.224 -6.888 1.00 93.31 215 GLU A N 1
ATOM 1632 C CA . GLU A 1 215 ? 14.666 -7.778 -8.281 1.00 93.31 215 GLU A CA 1
ATOM 1633 C C . GLU A 1 215 ? 13.509 -8.227 -9.191 1.00 93.31 215 GLU A C 1
ATOM 1635 O O . GLU A 1 215 ? 13.674 -8.325 -10.411 1.00 93.31 215 GLU A O 1
ATOM 1640 N N . ALA A 1 216 ? 12.331 -8.507 -8.623 1.00 94.50 216 ALA A N 1
ATOM 1641 C CA . ALA A 1 216 ? 11.223 -9.096 -9.372 1.00 94.50 216 ALA A CA 1
ATOM 1642 C C . ALA A 1 216 ? 10.731 -8.216 -10.537 1.00 94.50 216 ALA A C 1
ATOM 1644 O O . ALA A 1 216 ? 10.228 -8.749 -11.517 1.00 94.50 216 ALA A O 1
ATOM 1645 N N . GLY A 1 217 ? 10.883 -6.889 -10.452 1.00 96.94 217 GLY A N 1
ATOM 1646 C CA . GLY A 1 217 ? 10.467 -5.958 -11.509 1.00 96.94 217 GLY A CA 1
ATOM 1647 C C . GLY A 1 217 ? 11.558 -5.564 -12.512 1.00 96.94 217 GLY A C 1
ATOM 1648 O O . GLY A 1 217 ? 11.281 -4.768 -13.408 1.00 96.94 217 GLY A O 1
ATOM 1649 N N . ILE A 1 218 ? 12.793 -6.070 -12.385 1.00 97.94 218 ILE A N 1
ATOM 1650 C CA . ILE A 1 218 ? 13.916 -5.640 -13.242 1.00 97.94 218 ILE A CA 1
ATOM 1651 C C . ILE A 1 218 ? 13.681 -5.986 -14.714 1.00 97.94 218 ILE A C 1
ATOM 1653 O O . ILE A 1 218 ? 13.892 -5.132 -15.576 1.00 97.94 218 ILE A O 1
ATOM 1657 N N . ASP A 1 219 ? 13.185 -7.187 -15.010 1.00 97.75 219 ASP A N 1
ATOM 1658 C CA . ASP A 1 219 ? 12.922 -7.601 -16.393 1.00 97.75 219 ASP A CA 1
ATOM 1659 C C . ASP A 1 219 ? 11.825 -6.735 -17.034 1.00 97.75 219 ASP A C 1
ATOM 1661 O O . ASP A 1 219 ? 11.943 -6.334 -18.194 1.00 97.75 219 ASP A O 1
ATOM 1665 N N . SER A 1 220 ? 10.806 -6.350 -16.258 1.00 98.38 220 SER A N 1
ATOM 1666 C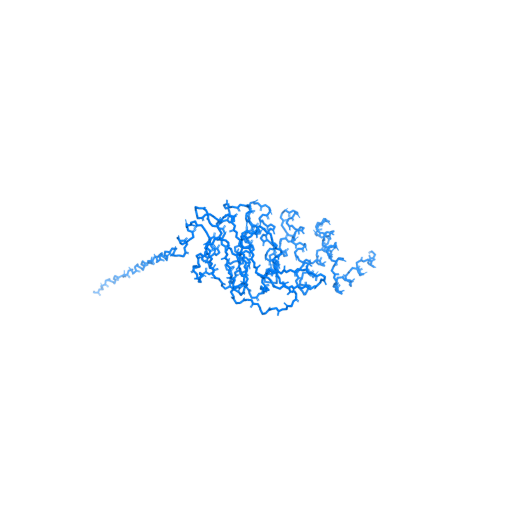 CA . SER A 1 220 ? 9.740 -5.452 -16.703 1.00 98.38 220 SER A CA 1
ATOM 1667 C C . SER A 1 220 ? 10.274 -4.050 -17.039 1.00 98.38 220 SER A C 1
ATOM 1669 O O . SER A 1 220 ? 9.810 -3.436 -18.001 1.00 98.38 220 SER A O 1
ATOM 1671 N N . LEU A 1 221 ? 11.265 -3.540 -16.292 1.00 98.62 221 LEU A N 1
ATOM 1672 C CA . LEU A 1 221 ? 11.938 -2.266 -16.588 1.00 98.62 221 LEU A CA 1
ATOM 1673 C C . LEU A 1 221 ? 12.835 -2.368 -17.830 1.00 98.62 221 LEU A C 1
ATOM 1675 O O . LEU A 1 221 ? 12.796 -1.479 -18.682 1.00 98.62 221 LEU A O 1
ATOM 1679 N N . ILE A 1 222 ? 13.604 -3.455 -17.963 1.00 98.50 222 ILE A N 1
ATOM 1680 C CA . ILE A 1 222 ? 14.428 -3.741 -19.149 1.00 98.50 222 ILE A CA 1
ATOM 1681 C C . ILE A 1 222 ? 13.554 -3.783 -20.408 1.00 98.50 222 ILE A C 1
ATOM 1683 O O . ILE A 1 222 ? 13.890 -3.145 -21.409 1.00 98.50 222 ILE A O 1
ATOM 1687 N N . ALA A 1 223 ? 12.405 -4.464 -20.346 1.00 98.19 223 ALA A N 1
ATOM 1688 C CA . ALA A 1 223 ? 11.453 -4.545 -21.451 1.00 98.19 223 ALA A CA 1
ATOM 1689 C C . ALA A 1 223 ? 10.982 -3.156 -21.909 1.00 98.19 223 ALA A C 1
ATOM 1691 O O . ALA A 1 223 ? 10.933 -2.882 -23.112 1.00 98.19 223 ALA A O 1
ATOM 1692 N N . VAL A 1 224 ? 10.704 -2.252 -20.962 1.00 98.56 224 VAL A N 1
ATOM 1693 C CA . VAL A 1 224 ? 10.305 -0.874 -21.279 1.00 98.56 224 VAL A CA 1
ATOM 1694 C C . VAL A 1 224 ? 11.444 -0.111 -21.941 1.00 98.56 224 VAL A C 1
ATOM 1696 O O . VAL A 1 224 ? 11.240 0.503 -22.984 1.00 98.56 224 VAL A O 1
ATOM 1699 N N . VAL A 1 225 ? 12.661 -0.159 -21.393 1.00 98.19 225 VAL A N 1
ATOM 1700 C CA . VAL A 1 225 ? 13.799 0.581 -21.964 1.00 98.19 225 VAL A CA 1
ATOM 1701 C C . VAL A 1 225 ? 14.168 0.067 -23.362 1.00 98.19 225 VAL A C 1
ATOM 1703 O O . VAL A 1 225 ? 14.423 0.876 -24.265 1.00 98.19 225 VAL A O 1
ATOM 1706 N N . GLY A 1 226 ? 14.176 -1.255 -23.550 1.00 96.62 226 GLY A N 1
ATOM 1707 C CA . GLY A 1 226 ? 14.616 -1.927 -24.775 1.00 96.62 226 GLY A CA 1
ATOM 1708 C C . GLY A 1 226 ? 13.640 -1.835 -25.950 1.00 96.62 226 GLY A C 1
ATOM 1709 O O . GLY A 1 226 ? 14.066 -1.939 -27.099 1.00 96.62 226 GLY A O 1
ATOM 1710 N N . ASN A 1 227 ? 12.351 -1.592 -25.700 1.00 96.31 227 ASN A N 1
ATOM 1711 C CA . ASN A 1 227 ? 11.348 -1.502 -26.757 1.00 96.31 227 ASN A CA 1
ATOM 1712 C C . ASN A 1 227 ? 11.032 -0.037 -27.124 1.00 96.31 227 ASN A C 1
ATOM 1714 O O . ASN A 1 227 ? 10.561 0.750 -26.305 1.00 96.31 227 ASN A O 1
ATOM 1718 N N . ARG A 1 228 ? 11.278 0.332 -28.390 1.00 94.56 228 ARG A N 1
ATOM 1719 C CA . ARG A 1 228 ? 11.056 1.691 -28.924 1.00 94.56 228 ARG A CA 1
ATOM 1720 C C . ARG A 1 228 ? 9.582 2.042 -29.143 1.00 94.56 228 ARG A C 1
ATOM 1722 O O . ARG A 1 228 ? 9.299 3.220 -29.349 1.00 94.56 228 ARG A O 1
ATOM 1729 N N . ASP A 1 229 ? 8.682 1.065 -29.071 1.00 96.69 229 ASP A N 1
ATOM 1730 C CA . ASP A 1 229 ? 7.236 1.286 -29.159 1.00 96.69 229 ASP A CA 1
ATOM 1731 C C . ASP A 1 229 ? 6.681 1.934 -27.881 1.00 96.69 229 ASP A C 1
ATOM 1733 O O . ASP A 1 229 ? 5.652 2.612 -27.917 1.00 96.69 229 ASP A O 1
ATOM 1737 N N . PHE A 1 230 ? 7.384 1.795 -26.748 1.00 97.88 230 PHE A N 1
ATOM 1738 C CA . PHE A 1 230 ? 7.047 2.536 -25.537 1.00 97.88 230 PHE A CA 1
ATOM 1739 C C . PHE A 1 230 ? 7.360 4.025 -25.677 1.00 97.88 230 PHE A C 1
ATOM 1741 O O . PHE A 1 230 ? 8.321 4.456 -26.322 1.00 97.88 230 PHE A O 1
ATOM 1748 N N . ARG A 1 231 ? 6.553 4.839 -24.995 1.00 98.06 231 ARG A N 1
ATOM 1749 C CA . ARG A 1 231 ? 6.656 6.301 -25.032 1.00 98.06 231 ARG A CA 1
ATOM 1750 C C . ARG A 1 231 ? 7.999 6.736 -24.455 1.00 98.06 231 ARG A C 1
ATOM 1752 O O . ARG A 1 231 ? 8.452 6.199 -23.447 1.00 98.06 231 ARG A O 1
ATOM 1759 N N . TYR A 1 232 ? 8.597 7.770 -25.044 1.00 97.75 232 TYR A N 1
ATOM 1760 C CA . TYR A 1 232 ? 9.897 8.296 -24.611 1.00 97.75 232 TYR A CA 1
ATOM 1761 C C . TYR A 1 232 ? 9.964 8.572 -23.099 1.00 97.75 232 TYR A C 1
ATOM 1763 O O . TYR A 1 232 ? 10.936 8.201 -22.447 1.00 97.75 232 TYR A O 1
ATOM 1771 N N . GLU A 1 233 ? 8.914 9.172 -22.534 1.00 97.94 233 GLU A N 1
ATOM 1772 C CA . GLU A 1 233 ? 8.840 9.476 -21.101 1.00 97.94 233 GLU A CA 1
ATOM 1773 C C . GLU A 1 233 ? 8.815 8.220 -20.220 1.00 97.94 233 GLU A C 1
ATOM 1775 O O . GLU A 1 233 ? 9.483 8.196 -19.187 1.00 97.94 233 GLU A O 1
ATOM 1780 N N . ASP A 1 234 ? 8.112 7.167 -20.646 1.00 98.50 234 ASP A N 1
ATOM 1781 C CA . ASP A 1 234 ? 8.041 5.894 -19.920 1.00 98.50 234 ASP A CA 1
ATOM 1782 C C . ASP A 1 234 ? 9.412 5.190 -19.970 1.00 98.50 234 ASP A C 1
ATOM 1784 O O . ASP A 1 234 ? 9.939 4.774 -18.939 1.00 98.50 234 ASP A O 1
ATOM 1788 N N . ARG A 1 235 ? 10.059 5.170 -21.147 1.00 98.50 235 ARG A N 1
ATOM 1789 C CA . ARG A 1 235 ? 11.422 4.637 -21.342 1.00 98.50 235 ARG A CA 1
ATOM 1790 C C . ARG A 1 235 ? 12.462 5.364 -20.496 1.00 98.50 235 ARG A C 1
ATOM 1792 O O . ARG A 1 235 ? 13.300 4.726 -19.867 1.00 98.50 235 ARG A O 1
ATOM 1799 N N . LYS A 1 236 ? 12.403 6.698 -20.457 1.00 98.25 236 LYS A N 1
ATOM 1800 C CA . LYS A 1 236 ? 13.291 7.538 -19.640 1.00 98.25 236 LYS A CA 1
ATOM 1801 C C . LYS A 1 236 ? 13.112 7.255 -18.147 1.00 98.25 236 LYS A C 1
ATOM 1803 O O . LYS A 1 236 ? 14.100 7.179 -17.423 1.00 98.25 236 LYS A O 1
ATOM 1808 N N . ASN A 1 237 ? 11.870 7.096 -17.689 1.00 98.06 237 ASN A N 1
ATOM 1809 C CA . ASN A 1 237 ? 11.568 6.807 -16.288 1.00 98.06 237 ASN A CA 1
ATOM 1810 C C . ASN A 1 237 ? 12.025 5.389 -15.896 1.00 98.06 237 ASN A C 1
ATOM 1812 O O . ASN A 1 237 ? 12.707 5.218 -14.889 1.00 98.06 237 ASN A O 1
ATOM 1816 N N . ALA A 1 238 ? 11.759 4.391 -16.743 1.00 98.56 238 ALA A N 1
ATOM 1817 C CA . ALA A 1 238 ? 12.254 3.031 -16.540 1.00 98.56 238 ALA A CA 1
ATOM 1818 C C . ALA A 1 238 ? 13.790 2.979 -16.498 1.00 98.56 238 ALA A C 1
ATOM 1820 O O . ALA A 1 238 ? 14.352 2.363 -15.598 1.00 98.56 238 ALA A O 1
ATOM 1821 N N . LEU A 1 239 ? 14.471 3.689 -17.408 1.00 98.31 239 LEU A N 1
ATOM 1822 C CA . LEU A 1 239 ? 15.932 3.804 -17.424 1.00 98.31 239 LEU A CA 1
ATOM 1823 C C . LEU A 1 239 ? 16.472 4.417 -16.126 1.00 98.31 239 LEU A C 1
ATOM 1825 O O . LEU A 1 239 ? 17.458 3.929 -15.582 1.00 98.31 239 LEU A O 1
ATOM 1829 N N . PHE A 1 240 ? 15.824 5.469 -15.620 1.00 98.00 240 PHE A N 1
ATOM 1830 C CA . PHE A 1 240 ? 16.205 6.118 -14.366 1.00 98.00 240 PHE A CA 1
ATOM 1831 C C . PHE A 1 240 ? 16.154 5.157 -13.173 1.00 98.00 240 PHE A C 1
ATOM 1833 O O . PHE A 1 240 ? 17.094 5.124 -12.380 1.00 98.00 240 PHE A O 1
ATOM 1840 N N . TRP A 1 241 ? 15.088 4.361 -13.054 1.00 98.12 241 TRP A N 1
ATOM 1841 C CA . TRP A 1 241 ? 14.977 3.374 -11.979 1.00 98.12 241 TRP A CA 1
ATOM 1842 C C . TRP A 1 241 ? 15.907 2.181 -12.171 1.00 98.12 241 TRP A C 1
ATOM 1844 O O . TRP A 1 241 ? 16.511 1.718 -11.206 1.00 98.12 241 TRP A O 1
ATOM 1854 N N . LEU A 1 242 ? 16.085 1.725 -13.410 1.00 97.19 242 LEU A N 1
ATOM 1855 C CA . LEU A 1 242 ? 17.011 0.647 -13.737 1.00 97.19 242 LEU A CA 1
ATOM 1856 C C . LEU A 1 242 ? 18.455 1.027 -13.371 1.00 97.19 242 LEU A C 1
ATOM 1858 O O . LEU A 1 242 ? 19.165 0.225 -12.773 1.00 97.19 242 LEU A O 1
ATOM 1862 N N . ALA A 1 243 ? 18.858 2.274 -13.627 1.00 96.44 243 ALA A N 1
ATOM 1863 C CA . ALA A 1 243 ? 20.172 2.802 -13.254 1.00 96.44 243 ALA A CA 1
ATOM 1864 C C . ALA A 1 243 ? 20.387 2.941 -11.733 1.00 96.44 243 ALA A C 1
ATOM 1866 O O . ALA A 1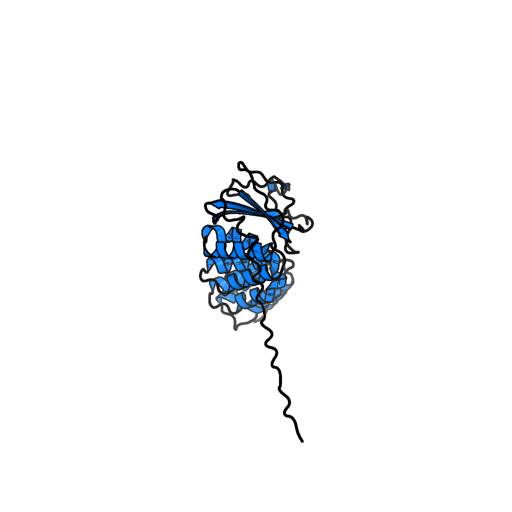 243 ? 21.529 3.023 -11.288 1.00 96.44 243 ALA A O 1
ATOM 1867 N N . GLN A 1 244 ? 19.314 2.983 -10.937 1.00 94.38 244 GLN A N 1
ATOM 1868 C CA . GLN A 1 244 ? 19.380 2.958 -9.470 1.00 94.38 244 GLN A CA 1
ATOM 1869 C C . GLN A 1 244 ? 19.255 1.552 -8.886 1.00 94.38 244 GLN A C 1
ATOM 1871 O O . GLN A 1 244 ? 19.403 1.375 -7.676 1.00 94.38 244 GLN A O 1
ATOM 1876 N N . SER A 1 245 ? 18.963 0.554 -9.719 1.00 91.75 245 SER A N 1
ATOM 1877 C CA . SER A 1 245 ? 18.923 -0.822 -9.257 1.00 91.75 245 SER A CA 1
ATOM 1878 C C . SER A 1 245 ? 20.345 -1.338 -9.038 1.00 91.75 245 SER A C 1
ATOM 1880 O O . SER A 1 245 ? 21.231 -1.125 -9.862 1.00 91.75 245 SER A O 1
ATOM 1882 N N . ASN A 1 246 ? 20.566 -2.054 -7.936 1.00 90.12 246 ASN A N 1
ATOM 1883 C CA . ASN A 1 246 ? 21.825 -2.762 -7.678 1.00 90.12 246 ASN A CA 1
ATOM 1884 C C . ASN A 1 246 ? 21.856 -4.137 -8.380 1.00 90.12 246 ASN A C 1
ATOM 1886 O O . ASN A 1 246 ? 22.459 -5.068 -7.857 1.00 90.12 246 ASN A O 1
ATOM 1890 N N . SER A 1 247 ? 21.155 -4.282 -9.511 1.00 96.44 247 SER A N 1
ATOM 1891 C CA . SER A 1 247 ? 20.994 -5.558 -10.213 1.00 96.44 247 SER A CA 1
ATOM 1892 C C . SER A 1 247 ? 22.080 -5.756 -11.263 1.00 96.44 247 SER A C 1
ATOM 1894 O O . SER A 1 247 ? 22.262 -4.912 -12.145 1.00 96.44 247 SER A O 1
ATOM 1896 N N . ASP A 1 248 ? 22.739 -6.913 -11.234 1.00 96.69 248 ASP A N 1
ATOM 1897 C CA . ASP A 1 248 ? 23.724 -7.291 -12.255 1.00 96.69 248 ASP A CA 1
ATOM 1898 C C . ASP A 1 248 ? 23.082 -7.353 -13.651 1.00 96.69 248 ASP A C 1
ATOM 1900 O O . ASP A 1 248 ? 23.658 -6.869 -14.624 1.00 96.69 248 ASP A O 1
ATOM 1904 N N . ARG A 1 249 ? 21.834 -7.835 -13.751 1.00 96.56 249 ARG A N 1
ATOM 1905 C CA . ARG A 1 249 ? 21.076 -7.866 -15.017 1.00 96.56 249 ARG A CA 1
ATOM 1906 C C . ARG A 1 249 ? 20.829 -6.466 -15.572 1.00 96.56 249 ARG A C 1
ATOM 1908 O O . ARG A 1 249 ? 20.931 -6.244 -16.778 1.00 96.56 249 ARG A O 1
ATOM 1915 N N . ALA A 1 250 ? 20.506 -5.516 -14.696 1.00 97.00 250 ALA A N 1
ATOM 1916 C CA . ALA A 1 250 ? 20.346 -4.121 -15.085 1.00 97.00 250 ALA A CA 1
ATOM 1917 C C . ALA A 1 250 ? 21.667 -3.543 -15.605 1.00 97.00 250 ALA A C 1
ATOM 1919 O O . ALA A 1 250 ? 21.684 -2.905 -16.657 1.00 97.00 250 ALA A O 1
ATOM 1920 N N . LEU A 1 251 ? 22.775 -3.806 -14.908 1.00 96.31 251 LEU A N 1
ATOM 1921 C CA . LEU A 1 251 ? 24.103 -3.359 -15.318 1.00 96.31 251 LEU A CA 1
ATOM 1922 C C . LEU A 1 251 ? 24.502 -3.926 -16.688 1.00 96.31 251 LEU A C 1
ATOM 1924 O O . LEU A 1 251 ? 24.935 -3.168 -17.557 1.00 96.31 251 LEU A O 1
ATOM 1928 N N . GLU A 1 252 ? 24.323 -5.231 -16.898 1.00 96.81 252 GLU A N 1
ATOM 1929 C CA . GLU A 1 252 ? 24.602 -5.902 -18.172 1.00 96.81 252 GLU A CA 1
ATOM 1930 C C . GLU A 1 252 ? 23.796 -5.290 -19.322 1.00 96.81 252 GLU A C 1
ATOM 1932 O O . GLU A 1 252 ? 24.356 -4.945 -20.368 1.00 96.81 252 GLU A O 1
ATOM 1937 N N . PHE A 1 253 ? 22.492 -5.090 -19.115 1.00 97.31 253 PHE A N 1
ATOM 1938 C CA . PHE A 1 253 ? 21.625 -4.470 -20.111 1.00 97.31 253 PHE A CA 1
ATOM 1939 C C . PHE A 1 253 ? 22.061 -3.036 -20.448 1.00 97.31 253 PHE A C 1
ATOM 1941 O O . PHE A 1 253 ? 22.139 -2.672 -21.622 1.00 97.31 253 PHE A O 1
ATOM 1948 N N . LEU A 1 254 ? 22.381 -2.219 -19.439 1.00 96.00 254 LEU A N 1
ATOM 1949 C CA . LEU A 1 254 ? 22.821 -0.837 -19.642 1.00 96.00 254 LEU A CA 1
ATOM 1950 C C . LEU A 1 254 ? 24.170 -0.762 -20.370 1.00 96.00 254 LEU A C 1
ATOM 1952 O O . LEU A 1 254 ? 24.340 0.083 -21.249 1.00 96.00 254 LEU A O 1
ATOM 1956 N N . ALA A 1 255 ? 25.110 -1.657 -20.056 1.00 95.88 255 ALA A N 1
ATOM 1957 C CA . ALA A 1 255 ? 26.394 -1.736 -20.749 1.00 95.88 255 ALA A CA 1
ATOM 1958 C C . ALA A 1 255 ? 26.215 -2.082 -22.236 1.00 95.88 255 ALA A C 1
ATOM 1960 O O . ALA A 1 255 ? 26.833 -1.447 -23.097 1.00 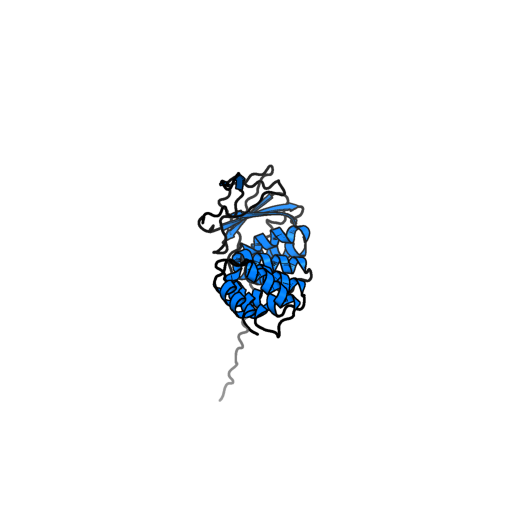95.88 255 ALA A O 1
ATOM 1961 N N . ALA A 1 256 ? 25.334 -3.038 -22.547 1.00 95.56 256 ALA A N 1
ATOM 1962 C CA . ALA A 1 256 ? 24.992 -3.387 -23.922 1.00 95.56 256 ALA A CA 1
ATOM 1963 C C . ALA A 1 256 ? 24.326 -2.213 -24.659 1.00 95.56 256 ALA A C 1
ATOM 1965 O O . ALA A 1 256 ? 24.724 -1.893 -25.776 1.00 95.56 256 ALA A O 1
ATOM 1966 N N . LEU A 1 257 ? 23.376 -1.530 -24.012 1.00 92.81 257 LEU A N 1
ATOM 1967 C CA . LEU A 1 257 ? 22.658 -0.383 -24.576 1.00 92.81 257 LEU A CA 1
ATOM 1968 C C . LEU A 1 257 ? 23.583 0.795 -24.923 1.00 92.81 257 LEU A C 1
ATOM 1970 O O . LEU A 1 257 ? 23.342 1.501 -25.897 1.00 92.81 257 LEU A O 1
ATOM 1974 N N . LEU A 1 258 ? 24.630 1.028 -24.128 1.00 91.31 258 LEU A N 1
ATOM 1975 C CA . LEU A 1 258 ? 25.612 2.092 -24.376 1.00 91.31 258 LEU A CA 1
ATOM 1976 C C . LEU A 1 258 ? 26.678 1.707 -25.411 1.00 91.31 258 LEU A C 1
ATOM 1978 O O . LEU A 1 258 ? 27.377 2.583 -25.913 1.00 91.31 258 LEU A O 1
ATOM 1982 N N . SER A 1 259 ? 26.814 0.412 -25.700 1.00 92.44 259 SER A N 1
ATOM 1983 C CA . SER A 1 259 ? 27.793 -0.125 -26.653 1.00 92.44 259 SER A CA 1
ATOM 1984 C C . SER A 1 259 ? 27.190 -0.424 -28.027 1.00 92.44 259 SER A C 1
ATOM 1986 O O . SER A 1 259 ? 27.927 -0.741 -28.957 1.00 92.44 259 SER A O 1
ATOM 1988 N N . SER A 1 260 ? 25.863 -0.378 -28.159 1.00 75.19 260 SER A N 1
ATOM 1989 C CA . SER A 1 260 ? 25.178 -0.510 -29.442 1.00 75.19 260 SER A CA 1
ATOM 1990 C C . SER A 1 260 ? 25.218 0.818 -30.203 1.00 75.19 260 SER A C 1
ATOM 1992 O O . SER A 1 260 ? 24.652 1.798 -29.715 1.00 75.19 260 SER A O 1
ATOM 1994 N N . ASP A 1 261 ? 25.876 0.822 -31.369 1.00 53.56 261 ASP A N 1
ATOM 1995 C CA . ASP A 1 261 ? 25.894 1.931 -32.343 1.00 53.56 261 ASP A CA 1
ATOM 1996 C C . ASP A 1 261 ? 24.489 2.288 -32.874 1.00 53.56 261 ASP A C 1
ATOM 1998 O O . ASP A 1 261 ? 23.718 1.359 -33.224 1.00 53.56 261 ASP A O 1
#